Protein AF-A0A7X9D521-F1 (afdb_monomer_lite)

Radius of gyration: 30.49 Å; chains: 1; bounding box: 49×91×95 Å

Secondary structure (DSSP, 8-state):
-------------------------------SGGG-S---HHHHHHHHHHHHHHGGGG-EEEEESS-B---SS--HHHHHHHHHHHHHHHHHHTS---EEEE-GGG--SPBPSEEEEHHHHHHHS-S-PPEEEEEEEHHHHHHHHHHHHTTT---EEESEEEEEETTEEEEEEETTEE--TTSEEEEEEETHHHHT--

Foldseek 3Di:
DDDDDDDDDDDDDDDDPPPPPPDDDDDDDDPDCVCVPVPPPVVVVVCVVCVVVCVQQQDFPDFDQAKWWLDPPDTPVLQVVQVVQQVVVCVVVVHHAQKEFEASVQQQGIQHHTTGTSNSVCNRRVDPWDKDKDKDALLVVVVVQLVQLQCVHDGRMYQWDWDADRRRTDAIDTVNHHRDRGDIGIYMYTVVVVVPPD

Sequence (198 aa):
MIKRVAFIVLLLFGMGLANAQINYSWKTVAMDASWGDIKDLTATKIIGKYAPMVEPLMEIIGYSDAEYDKGTPEGPLSNFAVDVIRAVAEKEIGEKVDLAMTNFGGIRTSLPKGAVRVYDIFSIFPFDNYLVTFDILGADLDKFLRNMASRGRVEALSNVQVVFDGYNLESITVGGEPIDPERNYKFATINFLMDTAG

pLDDT: mean 86.41, std 17.6, range [31.97, 98.62]

Structure (mmCIF, N/CA/C/O backbone):
data_AF-A0A7X9D521-F1
#
_entry.id   AF-A0A7X9D521-F1
#
loop_
_atom_site.group_PDB
_atom_site.id
_atom_site.type_symbol
_atom_site.label_atom_id
_atom_site.label_alt_id
_atom_site.label_comp_id
_atom_site.label_asym_id
_atom_site.label_entity_id
_atom_site.label_seq_id
_atom_site.pdbx_PDB_ins_code
_atom_site.Cartn_x
_atom_site.Cartn_y
_atom_site.Cartn_z
_atom_site.occupancy
_atom_site.B_iso_or_equiv
_atom_site.auth_seq_id
_atom_site.auth_comp_id
_atom_site.auth_asym_id
_atom_site.auth_atom_id
_atom_site.pdbx_PDB_model_num
ATOM 1 N N . MET A 1 1 ? -23.983 72.334 -72.638 1.00 34.38 1 MET A N 1
ATOM 2 C CA . MET A 1 1 ? -24.724 72.730 -71.419 1.00 34.38 1 MET A CA 1
ATOM 3 C C . MET A 1 1 ? -23.876 72.368 -70.204 1.00 34.38 1 MET A C 1
ATOM 5 O O . MET A 1 1 ? -23.451 71.231 -70.090 1.00 34.38 1 MET A O 1
ATOM 9 N N . ILE A 1 2 ? -23.541 73.366 -69.390 1.00 34.88 2 ILE A N 1
ATOM 10 C CA . ILE A 1 2 ? -22.688 73.351 -68.181 1.00 34.88 2 ILE A CA 1
ATOM 11 C C . ILE A 1 2 ? -23.657 73.179 -66.971 1.00 34.88 2 ILE A C 1
ATOM 13 O O . ILE A 1 2 ? -24.752 73.718 -67.066 1.00 34.88 2 ILE A O 1
ATOM 17 N N . LYS A 1 3 ? -23.449 72.448 -65.855 1.00 34.00 3 LYS A N 1
ATOM 18 C CA . LYS A 1 3 ? -22.435 72.557 -64.779 1.00 34.00 3 LYS A CA 1
ATOM 19 C C . LYS A 1 3 ? -22.655 71.441 -63.719 1.00 34.00 3 LYS A C 1
ATOM 21 O O . LYS A 1 3 ? -23.772 70.991 -63.509 1.00 34.00 3 LYS A O 1
ATOM 26 N N . ARG A 1 4 ? -21.550 71.102 -63.048 1.00 42.69 4 ARG A N 1
ATOM 27 C CA . ARG A 1 4 ? -21.277 70.283 -61.840 1.00 42.69 4 ARG A CA 1
ATOM 28 C C . ARG A 1 4 ? -22.304 70.319 -60.690 1.00 42.69 4 ARG A C 1
ATOM 30 O O . ARG A 1 4 ? -22.751 71.412 -60.376 1.00 42.69 4 ARG A O 1
ATOM 37 N N . VAL A 1 5 ? -22.419 69.212 -59.932 1.00 33.03 5 VAL A N 1
ATOM 38 C CA . VAL A 1 5 ? -22.398 69.168 -58.443 1.00 33.03 5 VAL A CA 1
ATOM 39 C C . VAL A 1 5 ? -21.827 67.812 -57.987 1.00 33.03 5 VAL A C 1
ATOM 41 O O . VAL A 1 5 ? -22.224 66.769 -58.496 1.00 33.03 5 VAL A O 1
ATOM 44 N N . ALA A 1 6 ? -20.874 67.845 -57.053 1.00 43.91 6 ALA A N 1
ATOM 45 C CA . ALA A 1 6 ? -20.323 66.686 -56.352 1.00 43.91 6 ALA A CA 1
ATOM 46 C C . ALA A 1 6 ? -21.114 66.426 -55.060 1.00 43.91 6 ALA A C 1
ATOM 48 O O . ALA A 1 6 ? -21.511 67.384 -54.400 1.00 43.91 6 ALA A O 1
ATOM 49 N N . PHE A 1 7 ? -21.274 65.162 -54.664 1.00 31.97 7 PHE A N 1
ATOM 50 C CA . PHE A 1 7 ? -21.683 64.806 -53.305 1.00 31.97 7 PHE A CA 1
ATOM 51 C C . PHE A 1 7 ? -20.864 63.612 -52.813 1.00 31.97 7 PHE A C 1
ATOM 53 O O . PHE A 1 7 ? -20.864 62.540 -53.413 1.00 31.97 7 PHE A O 1
ATOM 60 N N . ILE A 1 8 ? -20.127 63.854 -51.732 1.00 40.94 8 ILE A N 1
ATOM 61 C CA . ILE A 1 8 ? -19.395 62.861 -50.951 1.00 40.94 8 ILE A CA 1
ATOM 62 C C . ILE A 1 8 ? -20.420 62.151 -50.066 1.00 40.94 8 ILE A C 1
ATOM 64 O O . ILE A 1 8 ? -21.132 62.809 -49.310 1.00 40.94 8 ILE A O 1
ATOM 68 N N . VAL A 1 9 ? -20.479 60.822 -50.142 1.00 36.84 9 VAL A N 1
ATOM 69 C CA . VAL A 1 9 ? -21.183 59.991 -49.159 1.00 36.84 9 VAL A CA 1
ATOM 70 C C . VAL A 1 9 ? -20.132 59.212 -48.384 1.00 36.84 9 VAL A C 1
ATOM 72 O O . VAL A 1 9 ? -19.448 58.341 -48.916 1.00 36.84 9 VAL A O 1
ATOM 75 N N . LEU A 1 10 ? -19.992 59.598 -47.120 1.00 40.84 10 LEU A N 1
ATOM 76 C CA . LEU A 1 10 ? -19.216 58.920 -46.097 1.00 40.84 10 LEU A CA 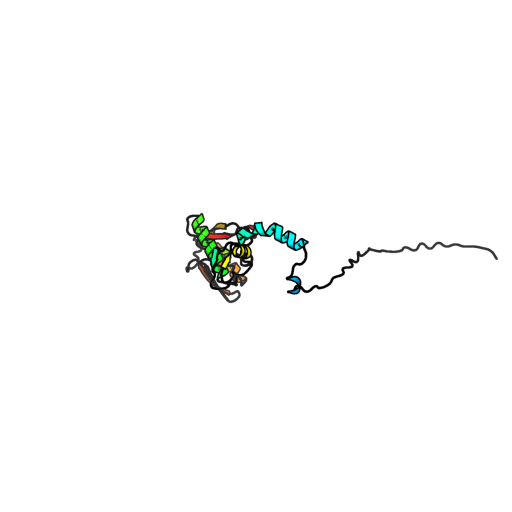1
ATOM 77 C C . LEU A 1 10 ? -19.965 57.627 -45.727 1.00 40.84 10 LEU A C 1
ATOM 79 O O . LEU A 1 10 ? -21.066 57.696 -45.185 1.00 40.84 10 LEU A O 1
ATOM 83 N N . LEU A 1 11 ? -19.397 56.461 -46.037 1.00 37.00 11 LEU A N 1
ATOM 84 C CA . LEU A 1 11 ? -19.954 55.163 -45.648 1.00 37.00 11 LEU A CA 1
ATOM 85 C C . LEU A 1 11 ? -19.059 54.521 -44.585 1.00 37.00 11 LEU A C 1
ATOM 87 O O . LEU A 1 11 ? -17.951 54.066 -44.859 1.00 37.00 11 LEU A O 1
ATOM 91 N N . LEU A 1 12 ? -19.579 54.540 -43.358 1.00 45.78 12 LEU A N 1
ATOM 92 C CA . LEU A 1 12 ? -19.146 53.756 -42.206 1.00 45.78 12 LEU A CA 1
ATOM 93 C C . LEU A 1 12 ? -19.066 52.270 -42.587 1.00 45.78 12 LEU A C 1
ATOM 95 O O . LEU A 1 12 ? -20.084 51.679 -42.941 1.00 45.78 12 LEU A O 1
ATOM 99 N N . PHE A 1 13 ? -17.883 51.663 -42.473 1.00 42.56 13 PHE A N 1
ATOM 100 C CA . PHE A 1 13 ? -17.724 50.210 -42.546 1.00 42.56 13 PHE A CA 1
ATOM 101 C C . PHE A 1 13 ? -17.420 49.649 -41.158 1.00 42.56 13 PHE A C 1
ATOM 103 O O . PHE A 1 13 ? -16.478 50.072 -40.487 1.00 42.56 13 PHE A O 1
ATOM 110 N N . GLY A 1 14 ? -18.282 48.731 -40.727 1.00 41.50 14 GLY A N 1
ATOM 111 C CA . GLY A 1 14 ? -18.224 48.057 -39.441 1.00 41.50 14 GLY A CA 1
ATOM 112 C C . GLY A 1 14 ? -17.177 46.944 -39.356 1.00 41.50 14 GLY A C 1
ATOM 113 O O . GLY A 1 14 ? -16.658 46.463 -40.357 1.00 41.50 14 GLY A O 1
ATOM 114 N N . MET A 1 15 ? -16.917 46.582 -38.097 1.00 50.09 15 MET A N 1
ATOM 115 C CA . MET A 1 15 ? -16.348 45.348 -37.538 1.00 50.09 15 MET A CA 1
ATOM 116 C C . MET A 1 15 ? -15.682 44.331 -38.479 1.00 50.09 15 MET A C 1
ATOM 118 O O . MET A 1 15 ? -16.329 43.687 -39.299 1.00 50.09 15 MET A O 1
ATOM 122 N N . GLY A 1 16 ? -14.433 44.004 -38.145 1.00 44.12 16 GLY A N 1
ATOM 123 C CA . GLY A 1 16 ? -13.862 42.680 -38.360 1.00 44.12 16 GLY A CA 1
ATOM 124 C C . GLY A 1 16 ? -13.058 42.269 -37.130 1.00 44.12 16 GLY A C 1
ATOM 125 O O . GLY A 1 16 ? -11.871 42.566 -37.045 1.00 44.12 16 GLY A O 1
ATOM 126 N N . LEU A 1 17 ? -13.698 41.607 -36.159 1.00 50.78 17 LEU A N 1
ATOM 127 C CA . LEU A 1 17 ? -12.969 40.772 -35.204 1.00 50.78 17 LEU A CA 1
ATOM 128 C C . LEU A 1 17 ? -12.299 39.679 -36.035 1.00 50.78 17 LEU A C 1
ATOM 130 O O . LEU A 1 17 ? -12.981 38.821 -36.596 1.00 50.78 17 LEU A O 1
ATOM 134 N N . ALA A 1 18 ? -10.978 39.751 -36.177 1.00 53.22 18 ALA A N 1
ATOM 135 C CA . ALA A 1 18 ? -10.206 38.693 -36.800 1.00 53.22 18 ALA A CA 1
ATOM 136 C C . ALA A 1 18 ? -10.327 37.445 -35.916 1.00 53.22 18 ALA A C 1
ATOM 138 O O . ALA A 1 18 ? -9.599 37.284 -34.940 1.00 53.22 18 ALA A O 1
ATOM 139 N N . ASN A 1 19 ? -11.282 36.573 -36.237 1.00 60.03 19 ASN A N 1
ATOM 140 C CA . ASN A 1 19 ? -11.262 35.204 -35.752 1.00 60.03 19 ASN A CA 1
ATOM 141 C C . ASN A 1 19 ? -9.978 34.582 -36.301 1.00 60.03 19 ASN A C 1
ATOM 143 O O . ASN A 1 19 ? -9.873 34.331 -37.502 1.00 60.03 19 ASN A O 1
ATOM 147 N N . ALA A 1 20 ? -8.983 34.381 -35.438 1.00 58.62 20 ALA A N 1
ATOM 148 C CA . ALA A 1 20 ? -7.826 33.565 -35.762 1.00 58.62 20 ALA A CA 1
ATOM 149 C C . ALA A 1 20 ? -8.334 32.137 -35.988 1.00 58.62 20 ALA A C 1
ATOM 151 O O . ALA A 1 20 ? -8.529 31.364 -35.053 1.00 58.62 20 ALA A O 1
ATOM 152 N N . GLN A 1 21 ? -8.641 31.816 -37.241 1.00 61.31 21 GLN A N 1
ATOM 153 C CA . GLN A 1 21 ? -9.059 30.487 -37.640 1.00 61.31 21 GLN A CA 1
ATOM 154 C C . GLN A 1 21 ? -7.813 29.602 -37.579 1.00 61.31 21 GLN A C 1
ATOM 156 O O . GLN A 1 21 ? -6.967 29.629 -38.472 1.00 61.31 21 GLN A O 1
ATOM 161 N N . ILE A 1 22 ? -7.643 28.885 -36.466 1.00 67.19 22 ILE A N 1
ATOM 162 C CA . ILE A 1 22 ? -6.548 27.928 -36.312 1.00 67.19 22 ILE A CA 1
ATOM 163 C C . ILE A 1 22 ? -6.835 26.769 -37.268 1.00 67.19 22 ILE A C 1
ATOM 165 O O . ILE A 1 22 ? -7.653 25.896 -36.985 1.00 67.19 22 ILE A O 1
ATOM 169 N N . ASN A 1 23 ? -6.172 26.780 -38.422 1.00 74.38 23 ASN A N 1
ATOM 170 C CA . ASN A 1 23 ? -6.176 25.655 -39.346 1.00 74.38 23 ASN A CA 1
ATOM 171 C C . ASN A 1 23 ? -5.253 24.572 -38.782 1.00 74.38 23 ASN A C 1
ATOM 173 O O . ASN A 1 23 ? -4.033 24.728 -38.799 1.00 74.38 23 ASN A O 1
ATOM 177 N N . TYR A 1 24 ? -5.825 23.478 -38.281 1.00 74.19 24 TYR A N 1
ATOM 178 C CA . TYR A 1 24 ? -5.073 22.288 -37.896 1.00 74.19 24 TYR A CA 1
ATOM 179 C C . TYR A 1 24 ? -5.284 21.186 -38.938 1.00 74.19 24 TYR A C 1
ATOM 181 O O . TYR A 1 24 ? -6.398 20.933 -39.389 1.00 74.19 24 TYR A O 1
ATOM 189 N N . SER A 1 25 ? -4.191 20.535 -39.329 1.00 77.25 25 SER A N 1
ATOM 190 C CA . SER A 1 25 ? -4.199 19.318 -40.138 1.00 77.25 25 SER A CA 1
ATOM 191 C C . SER A 1 25 ? -3.722 18.180 -39.250 1.00 77.25 25 SER A C 1
ATOM 193 O O . SER A 1 25 ? -2.706 18.315 -38.568 1.00 77.25 25 SER A O 1
ATOM 195 N N . TRP A 1 26 ? -4.464 17.078 -39.226 1.00 76.94 26 TRP A N 1
ATOM 196 C CA . TRP A 1 26 ? -4.117 15.899 -38.445 1.00 76.94 26 TRP A CA 1
ATOM 197 C C . TRP A 1 26 ? -4.182 14.653 -39.318 1.00 76.94 26 TRP A C 1
ATOM 199 O O . TRP A 1 26 ? -4.923 14.580 -40.297 1.00 76.94 26 TRP A O 1
ATOM 209 N N . LYS A 1 27 ? -3.386 13.657 -38.942 1.00 83.31 27 LYS A N 1
ATOM 210 C CA . LYS A 1 27 ? -3.405 12.328 -39.537 1.00 83.31 27 LYS A CA 1
ATOM 211 C C . LYS A 1 27 ? -3.319 11.318 -38.408 1.00 83.31 27 LYS A C 1
ATOM 213 O O . LYS A 1 27 ? -2.417 11.393 -37.580 1.00 83.31 27 LYS A O 1
ATOM 218 N N . THR A 1 28 ? -4.244 10.371 -38.386 1.00 74.62 28 THR A N 1
ATOM 219 C CA . THR A 1 28 ? -4.147 9.206 -37.509 1.00 74.62 28 THR A CA 1
ATOM 220 C C . THR A 1 28 ? -3.074 8.275 -38.042 1.00 74.62 28 THR A C 1
ATOM 222 O O . THR A 1 28 ? -3.115 7.856 -39.201 1.00 74.62 28 THR A O 1
ATOM 225 N N . VAL A 1 29 ? -2.113 7.960 -37.189 1.00 80.94 29 VAL A N 1
ATOM 226 C CA . VAL A 1 29 ? -1.084 6.959 -37.447 1.00 80.94 29 VAL A CA 1
ATOM 227 C C . VAL A 1 29 ? -1.341 5.815 -36.477 1.00 80.94 29 VAL A C 1
ATOM 229 O O . VAL A 1 29 ? -1.511 6.056 -35.284 1.00 80.94 29 VAL A O 1
ATOM 232 N N . ALA A 1 30 ? -1.431 4.588 -36.991 1.00 76.81 30 ALA A N 1
ATOM 233 C CA . ALA A 1 30 ? -1.620 3.413 -36.152 1.00 76.81 30 ALA A CA 1
ATOM 234 C C . ALA A 1 30 ? -0.356 3.165 -35.318 1.00 76.81 30 ALA A C 1
ATOM 236 O O . ALA A 1 30 ? 0.751 3.125 -35.859 1.00 76.81 30 ALA A O 1
ATOM 237 N N . MET A 1 31 ? -0.536 3.015 -34.006 1.00 77.31 31 MET A N 1
ATOM 238 C CA . MET A 1 31 ? 0.509 2.560 -33.093 1.00 77.31 31 MET A CA 1
ATOM 239 C C . MET A 1 31 ? 0.417 1.031 -33.008 1.00 77.31 31 MET A C 1
ATOM 241 O O . MET A 1 31 ? -0.329 0.497 -32.192 1.00 77.31 31 MET A O 1
ATOM 245 N N . ASP A 1 32 ? 1.106 0.337 -33.914 1.00 81.12 32 ASP A N 1
ATOM 246 C CA . ASP A 1 32 ? 1.129 -1.127 -34.004 1.00 81.12 32 ASP A CA 1
ATOM 247 C C . ASP A 1 32 ? 2.569 -1.682 -34.067 1.00 81.12 32 ASP A C 1
ATOM 249 O O . ASP A 1 32 ? 3.554 -0.946 -33.965 1.00 81.12 32 ASP A O 1
ATOM 253 N N . ALA A 1 33 ? 2.702 -3.000 -34.227 1.00 73.62 33 ALA A N 1
ATOM 254 C CA . ALA A 1 33 ? 3.990 -3.693 -34.233 1.00 73.62 33 ALA A CA 1
ATOM 255 C C . ALA A 1 33 ? 4.928 -3.292 -35.393 1.00 73.62 33 ALA A C 1
ATOM 257 O O . ALA A 1 33 ? 6.114 -3.617 -35.342 1.00 73.62 33 ALA A O 1
ATOM 258 N N . SER A 1 34 ? 4.452 -2.564 -36.413 1.00 70.75 34 SER A N 1
ATOM 259 C CA . SER A 1 34 ? 5.305 -2.061 -37.503 1.00 70.75 34 SER A CA 1
ATOM 260 C C . SER A 1 34 ? 6.352 -1.034 -37.041 1.00 70.75 34 SER A C 1
ATOM 262 O O . SER A 1 34 ? 7.331 -0.805 -37.750 1.00 70.75 34 SER A O 1
ATOM 264 N N . TRP A 1 35 ? 6.198 -0.479 -35.832 1.00 67.62 35 TRP A N 1
ATOM 265 C CA . TRP A 1 35 ? 7.170 0.404 -35.173 1.00 67.62 35 TRP A CA 1
ATOM 266 C C . TRP A 1 35 ? 8.201 -0.333 -34.298 1.00 67.62 35 TRP A C 1
ATOM 268 O O . TRP A 1 35 ? 9.038 0.316 -33.673 1.00 67.62 35 TRP A O 1
ATOM 278 N N . GLY A 1 36 ? 8.155 -1.670 -34.233 1.00 61.94 36 GLY A N 1
ATOM 279 C CA . GLY A 1 36 ? 9.023 -2.483 -33.366 1.00 61.94 36 GLY A CA 1
ATOM 280 C C . GLY A 1 36 ? 10.511 -2.437 -33.730 1.00 61.94 36 GLY A C 1
ATOM 281 O O . GLY A 1 36 ? 11.366 -2.560 -32.855 1.00 61.94 36 GLY A O 1
ATOM 282 N N . ASP A 1 37 ? 10.828 -2.180 -35.001 1.00 66.31 37 ASP A N 1
ATOM 283 C CA . ASP A 1 37 ? 12.194 -1.922 -35.450 1.00 66.31 37 ASP A CA 1
ATOM 284 C C . ASP A 1 37 ? 12.478 -0.416 -35.394 1.00 66.31 37 ASP A C 1
ATOM 286 O O . ASP A 1 37 ? 12.276 0.310 -36.376 1.00 66.31 37 ASP A O 1
ATOM 290 N N . ILE A 1 38 ? 12.984 0.072 -34.257 1.00 63.47 38 ILE A N 1
ATOM 291 C CA . ILE A 1 38 ? 13.480 1.451 -34.138 1.00 63.47 38 ILE A CA 1
ATOM 292 C C . ILE A 1 38 ? 14.746 1.589 -34.999 1.00 63.47 38 ILE A C 1
ATOM 294 O O . ILE A 1 38 ? 15.875 1.400 -34.551 1.00 63.47 38 ILE A O 1
ATOM 298 N N . LYS A 1 39 ? 14.551 1.919 -36.278 1.00 69.56 39 LYS A N 1
ATOM 299 C CA . LYS A 1 39 ? 15.629 2.233 -37.233 1.00 69.56 39 LYS A CA 1
ATOM 300 C C . LYS A 1 39 ? 16.104 3.683 -37.121 1.00 69.56 39 LYS A C 1
ATOM 302 O O . LYS A 1 39 ? 17.065 4.066 -37.787 1.00 69.56 39 LYS A O 1
ATOM 307 N N . ASP A 1 40 ? 15.440 4.490 -36.294 1.00 79.94 40 ASP A N 1
ATOM 308 C CA . ASP A 1 40 ? 15.849 5.861 -36.014 1.00 79.94 40 ASP A CA 1
ATOM 309 C C . ASP A 1 40 ? 17.121 5.865 -35.158 1.00 79.94 40 ASP A C 1
ATOM 311 O O . ASP A 1 40 ? 17.097 5.664 -33.942 1.00 79.94 40 ASP A O 1
ATOM 315 N N . LEU A 1 41 ? 18.247 6.146 -35.817 1.00 76.88 41 LEU A N 1
ATOM 316 C CA . LEU A 1 41 ? 19.561 6.274 -35.193 1.00 76.88 41 LEU A CA 1
ATOM 317 C C . LEU A 1 41 ? 19.580 7.286 -34.036 1.00 76.88 41 LEU A C 1
ATOM 319 O O . LEU A 1 41 ? 20.421 7.167 -33.147 1.00 76.88 41 LEU A O 1
ATOM 323 N N . THR A 1 42 ? 18.690 8.278 -34.030 1.00 85.00 42 THR A N 1
ATOM 324 C CA . THR A 1 42 ? 18.573 9.269 -32.954 1.00 85.00 42 THR A CA 1
ATOM 325 C C . THR A 1 42 ? 17.938 8.650 -31.715 1.00 85.00 42 THR A C 1
ATOM 327 O O . THR A 1 42 ? 18.517 8.736 -30.631 1.00 85.00 42 THR A O 1
ATOM 330 N N . ALA A 1 43 ? 16.802 7.967 -31.872 1.00 82.38 43 ALA A N 1
ATOM 331 C CA . ALA A 1 43 ? 16.133 7.264 -30.779 1.00 82.38 43 ALA A CA 1
ATOM 332 C C . ALA A 1 43 ? 17.037 6.175 -30.182 1.00 82.38 43 ALA A C 1
ATOM 334 O O . ALA A 1 43 ? 17.209 6.114 -28.966 1.00 82.38 43 ALA A O 1
ATOM 335 N N . THR A 1 44 ? 17.719 5.395 -31.025 1.00 83.94 44 THR A N 1
ATOM 336 C CA . THR A 1 44 ? 18.663 4.359 -30.576 1.00 83.94 44 THR A CA 1
ATOM 337 C C . THR A 1 44 ? 19.835 4.945 -29.786 1.00 83.94 44 THR A C 1
ATOM 339 O O . THR A 1 44 ? 20.235 4.379 -28.770 1.00 83.94 44 THR A O 1
ATOM 342 N N . LYS A 1 45 ? 20.366 6.111 -30.185 1.00 87.50 45 LYS A N 1
ATOM 343 C CA . LYS A 1 45 ? 21.411 6.813 -29.415 1.00 87.50 45 LYS A CA 1
ATOM 344 C C . LYS A 1 45 ? 20.906 7.306 -28.060 1.00 87.50 45 LYS A C 1
ATOM 346 O O . LYS A 1 45 ? 21.649 7.233 -27.084 1.00 87.50 45 LYS A O 1
ATOM 351 N N . ILE A 1 46 ? 19.669 7.801 -27.989 1.00 88.19 46 ILE A N 1
ATOM 352 C CA . ILE A 1 46 ? 19.052 8.229 -26.726 1.00 88.19 46 ILE A CA 1
ATOM 353 C C . ILE A 1 46 ? 18.876 7.022 -25.801 1.00 88.19 46 ILE A C 1
ATOM 355 O O . ILE A 1 46 ? 19.343 7.069 -24.668 1.00 88.19 46 ILE A O 1
ATOM 359 N N . ILE A 1 47 ? 18.294 5.923 -26.290 1.00 86.31 47 ILE A N 1
ATOM 360 C CA . ILE A 1 47 ? 18.136 4.682 -25.516 1.00 86.31 47 ILE A CA 1
ATOM 361 C C . ILE A 1 47 ? 19.501 4.191 -25.021 1.00 86.31 47 ILE A C 1
ATOM 363 O O . ILE A 1 47 ? 19.671 3.963 -23.827 1.00 86.31 47 ILE A O 1
ATOM 367 N N . GLY A 1 48 ? 20.502 4.118 -25.906 1.00 86.62 48 GLY A N 1
ATOM 368 C CA . GLY A 1 48 ? 21.856 3.690 -25.548 1.00 86.62 48 GLY A CA 1
ATOM 369 C C . GLY A 1 48 ? 22.531 4.573 -24.493 1.00 86.62 48 GLY A C 1
ATOM 370 O O . GLY A 1 48 ? 23.300 4.067 -23.682 1.00 86.62 48 GLY A O 1
ATOM 371 N N . LYS A 1 49 ? 22.218 5.875 -24.448 1.00 91.69 49 LYS A N 1
ATOM 372 C CA . LYS A 1 49 ? 22.729 6.793 -23.418 1.00 91.69 49 LYS A CA 1
ATOM 373 C C . LYS A 1 49 ? 22.179 6.473 -22.023 1.00 91.69 49 LYS A C 1
ATOM 375 O O . LYS A 1 49 ? 22.919 6.599 -21.053 1.00 91.69 49 LYS A O 1
ATOM 380 N N . TYR A 1 50 ? 20.902 6.103 -21.917 1.00 89.38 50 TYR A N 1
ATOM 381 C CA . TYR A 1 50 ? 20.231 5.875 -20.630 1.00 89.38 50 TYR A CA 1
ATOM 382 C C . TYR A 1 50 ? 20.192 4.401 -20.208 1.00 89.38 50 TYR A C 1
ATOM 384 O O . TYR A 1 50 ? 19.998 4.128 -19.027 1.00 89.38 50 TYR A O 1
ATOM 392 N N . ALA A 1 51 ? 20.428 3.459 -21.127 1.00 88.38 51 ALA A N 1
ATOM 393 C CA . ALA A 1 51 ? 20.430 2.024 -20.837 1.00 88.38 51 ALA A CA 1
ATOM 394 C C . ALA A 1 51 ? 21.334 1.633 -19.643 1.00 88.38 51 ALA A C 1
ATOM 396 O O . ALA A 1 51 ? 20.843 0.928 -18.763 1.00 88.38 51 ALA A O 1
ATOM 397 N N . PRO A 1 52 ? 22.575 2.148 -19.504 1.00 92.38 52 PRO A N 1
ATOM 398 C CA . PRO A 1 52 ? 23.411 1.825 -18.342 1.00 92.38 52 PRO A CA 1
ATOM 399 C C . PRO A 1 52 ? 22.862 2.371 -17.015 1.00 92.38 52 PRO A C 1
ATOM 401 O O . PRO A 1 52 ? 23.156 1.835 -15.954 1.00 92.38 52 PRO A O 1
ATOM 404 N N . MET A 1 53 ? 22.061 3.445 -17.046 1.00 89.62 53 MET A N 1
ATOM 405 C CA . MET A 1 53 ? 21.480 4.038 -15.833 1.00 89.62 53 MET A CA 1
ATOM 406 C C . MET A 1 53 ? 20.326 3.204 -15.272 1.00 89.62 53 MET A C 1
ATOM 408 O O . MET A 1 53 ? 20.054 3.271 -14.077 1.00 89.62 53 MET A O 1
ATOM 412 N N . VAL A 1 54 ? 19.641 2.440 -16.128 1.00 89.88 54 VAL A N 1
ATOM 413 C CA . VAL A 1 54 ? 18.521 1.572 -15.732 1.00 89.88 54 VAL A CA 1
ATOM 414 C C . VAL A 1 54 ? 18.949 0.122 -15.523 1.00 89.88 54 VAL A C 1
ATOM 416 O O . VAL A 1 54 ? 18.167 -0.669 -15.010 1.00 89.88 54 VAL A O 1
ATOM 419 N N . GLU A 1 55 ? 20.185 -0.231 -15.873 1.00 91.62 55 GLU A N 1
ATOM 420 C CA . GLU A 1 55 ? 20.731 -1.578 -15.700 1.00 91.62 55 GLU A CA 1
ATOM 421 C C . GLU A 1 55 ? 20.634 -2.096 -14.252 1.00 91.62 55 GLU A C 1
ATOM 423 O O . GLU A 1 55 ? 20.188 -3.233 -14.08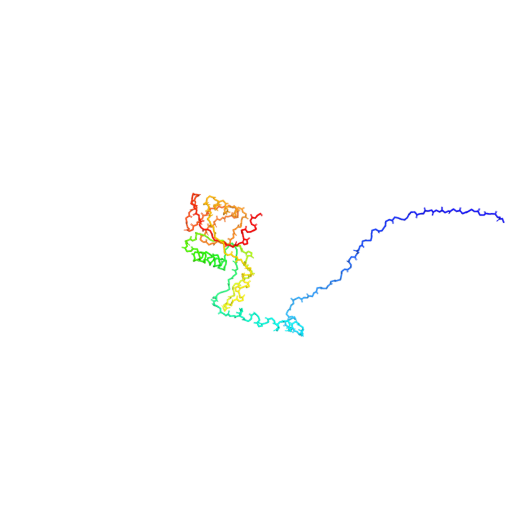4 1.00 91.62 55 GLU A O 1
ATOM 428 N N . PRO A 1 56 ? 20.892 -1.289 -13.198 1.00 93.25 56 PRO A N 1
ATOM 429 C CA . PRO A 1 56 ? 20.667 -1.731 -11.820 1.00 93.25 56 PRO A CA 1
ATOM 430 C C . PRO A 1 56 ? 19.206 -2.096 -11.520 1.00 93.25 56 PRO A C 1
ATOM 432 O O . PRO A 1 56 ? 18.944 -2.955 -10.686 1.00 93.25 56 PRO A O 1
ATOM 435 N N . LEU A 1 57 ? 18.236 -1.493 -12.220 1.00 93.75 57 LEU A N 1
ATOM 436 C CA . LEU A 1 57 ? 16.820 -1.826 -12.041 1.00 93.75 57 LEU A CA 1
ATOM 437 C C . LEU A 1 57 ? 16.483 -3.221 -12.590 1.00 93.75 57 LEU A C 1
ATOM 439 O O . LEU A 1 57 ? 15.439 -3.777 -12.262 1.00 93.75 57 LEU A O 1
ATOM 443 N N . MET A 1 58 ? 17.348 -3.810 -13.416 1.00 95.00 58 MET A N 1
ATOM 444 C CA . MET A 1 58 ? 17.109 -5.128 -14.001 1.00 95.00 58 MET A CA 1
ATOM 445 C C . MET A 1 58 ? 17.515 -6.286 -13.078 1.00 95.00 58 MET A C 1
ATOM 447 O O . MET A 1 58 ? 17.296 -7.445 -13.441 1.00 95.00 58 MET A O 1
ATOM 451 N N . GLU A 1 59 ? 18.069 -5.991 -11.897 1.00 96.38 59 GLU A N 1
ATOM 452 C CA . GLU A 1 59 ? 18.375 -6.984 -10.867 1.00 96.38 59 GLU A CA 1
ATOM 453 C C . GLU A 1 59 ? 17.114 -7.749 -10.449 1.00 96.38 59 GLU A C 1
ATOM 455 O O . GLU A 1 59 ? 16.083 -7.149 -10.141 1.00 96.38 59 GLU A O 1
ATOM 460 N N . ILE A 1 60 ? 17.208 -9.083 -10.430 1.00 97.56 60 ILE A N 1
ATOM 461 C CA . ILE A 1 60 ? 16.139 -9.976 -9.974 1.00 97.56 60 ILE A CA 1
ATOM 462 C C . ILE A 1 60 ? 16.180 -10.050 -8.448 1.00 97.56 60 ILE A C 1
ATOM 464 O O . ILE A 1 60 ? 17.163 -10.514 -7.877 1.00 97.56 60 ILE A O 1
ATOM 468 N N . ILE A 1 61 ? 15.082 -9.664 -7.805 1.00 97.12 61 ILE A N 1
ATOM 469 C CA . ILE A 1 61 ? 14.927 -9.653 -6.342 1.00 97.12 61 ILE A CA 1
ATOM 470 C C . ILE A 1 61 ? 14.046 -10.794 -5.825 1.00 97.12 61 ILE A C 1
ATOM 472 O O . ILE A 1 61 ? 13.964 -11.025 -4.621 1.00 97.12 61 ILE A O 1
ATOM 476 N N . GLY A 1 62 ? 13.372 -11.517 -6.720 1.00 96.75 62 GLY A N 1
ATOM 477 C CA . GLY A 1 62 ? 12.500 -12.619 -6.341 1.00 96.75 62 GLY A CA 1
ATOM 478 C C . GLY A 1 62 ? 11.783 -13.252 -7.523 1.00 96.75 62 GLY A C 1
ATOM 479 O O . GLY A 1 62 ? 12.057 -12.942 -8.683 1.00 96.75 62 GLY A O 1
ATOM 480 N N . TYR A 1 63 ? 10.854 -14.153 -7.208 1.00 97.44 63 TYR A N 1
ATOM 481 C CA . TYR A 1 63 ? 10.018 -14.831 -8.190 1.00 97.44 63 TYR A CA 1
ATOM 482 C C . TYR A 1 63 ? 8.561 -14.857 -7.732 1.00 97.44 63 TYR A C 1
ATOM 484 O O . TYR A 1 63 ? 8.285 -15.126 -6.565 1.00 97.44 63 TYR A O 1
ATOM 492 N N . SER A 1 64 ? 7.650 -14.618 -8.671 1.00 96.94 64 SER A N 1
ATOM 493 C CA . SER A 1 64 ? 6.205 -14.729 -8.492 1.00 96.94 64 SER A CA 1
ATOM 494 C C . SER A 1 64 ? 5.688 -15.976 -9.211 1.00 96.94 64 SER A C 1
ATOM 496 O O . SER A 1 64 ? 6.056 -16.246 -10.358 1.00 96.94 64 SER A O 1
ATOM 498 N N . ASP A 1 65 ? 4.830 -16.756 -8.566 1.00 96.81 65 ASP A N 1
ATOM 499 C CA . ASP A 1 65 ? 4.222 -17.968 -9.130 1.00 96.81 65 ASP A CA 1
ATOM 500 C C . ASP A 1 65 ? 3.083 -17.665 -10.121 1.00 96.81 65 ASP A C 1
ATOM 502 O O . ASP A 1 65 ? 2.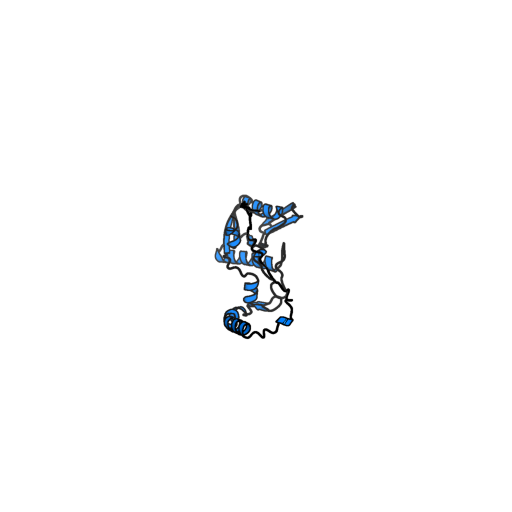813 -18.444 -11.048 1.00 96.81 65 ASP A O 1
ATOM 506 N N . ALA A 1 66 ? 2.472 -16.494 -9.972 1.00 95.81 66 ALA A N 1
ATOM 507 C CA . ALA A 1 66 ? 1.412 -15.970 -10.813 1.00 95.81 66 ALA A CA 1
ATOM 508 C C . ALA A 1 66 ? 1.623 -14.484 -11.126 1.00 95.81 66 ALA A C 1
ATOM 510 O O . ALA A 1 66 ? 2.485 -13.814 -10.561 1.00 95.81 66 ALA A O 1
ATOM 511 N N . GLU A 1 67 ? 0.841 -13.984 -12.075 1.00 96.31 67 GLU A N 1
ATOM 512 C CA . GLU A 1 67 ? 0.681 -12.547 -12.247 1.00 96.31 67 GLU A CA 1
ATOM 513 C C . GLU A 1 67 ? -0.368 -12.067 -11.243 1.00 96.31 67 GLU A C 1
ATOM 515 O O . GLU A 1 67 ? -1.427 -12.687 -11.114 1.00 96.31 67 GLU A O 1
ATOM 520 N N . TYR A 1 68 ? -0.077 -10.973 -10.545 1.00 95.31 68 TYR A N 1
ATOM 521 C CA . TYR A 1 68 ? -0.997 -10.383 -9.580 1.00 95.31 68 TYR A CA 1
ATOM 522 C C . TYR A 1 68 ? -1.359 -8.970 -10.014 1.00 95.31 68 TYR A C 1
ATOM 524 O O . TYR A 1 68 ? -0.537 -8.056 -9.952 1.00 95.31 68 TYR A O 1
ATOM 532 N N . ASP A 1 69 ? -2.599 -8.790 -10.460 1.00 91.44 69 ASP A N 1
ATOM 533 C CA . ASP A 1 69 ? -3.153 -7.465 -10.728 1.00 91.44 69 ASP A CA 1
ATOM 534 C C . ASP A 1 69 ? -3.482 -6.740 -9.411 1.00 91.44 69 ASP A C 1
ATOM 536 O O . ASP A 1 69 ? -3.656 -7.361 -8.357 1.00 91.44 69 ASP A O 1
ATOM 540 N N . LYS A 1 70 ? -3.579 -5.409 -9.470 1.00 82.56 70 LYS A N 1
ATOM 541 C CA . LYS A 1 70 ? -3.885 -4.562 -8.316 1.00 82.56 70 LYS A CA 1
ATOM 542 C C . LYS A 1 70 ? -5.232 -4.910 -7.682 1.00 82.56 70 LYS A C 1
ATOM 544 O O . LYS A 1 70 ? -5.304 -4.906 -6.462 1.00 82.56 70 LYS A O 1
ATOM 549 N N . GLY A 1 71 ? -6.243 -5.257 -8.491 1.00 81.88 71 GLY A N 1
ATOM 550 C CA . GLY A 1 71 ? -7.597 -5.614 -8.043 1.00 81.88 71 GLY A CA 1
ATOM 551 C C . GLY A 1 71 ? -8.330 -4.489 -7.294 1.00 81.88 71 GLY A C 1
ATOM 552 O O . GLY A 1 71 ? -7.719 -3.581 -6.743 1.00 81.88 71 GLY A O 1
ATOM 553 N N . THR A 1 72 ? -9.663 -4.509 -7.304 1.00 85.12 72 THR A N 1
ATOM 554 C CA . THR A 1 72 ? -10.514 -3.681 -6.425 1.00 85.12 72 THR A CA 1
ATOM 555 C C . THR A 1 72 ? -11.837 -4.417 -6.188 1.00 85.12 72 THR A C 1
ATOM 557 O O . THR A 1 72 ? -12.355 -4.985 -7.152 1.00 85.12 72 THR A O 1
ATOM 560 N N . PRO A 1 73 ? -12.439 -4.370 -4.987 1.00 83.81 73 PRO A N 1
ATOM 561 C CA . PRO A 1 73 ? -11.977 -3.669 -3.785 1.00 83.81 73 PRO A CA 1
ATOM 562 C C . PRO A 1 73 ? -10.882 -4.418 -3.008 1.00 83.81 73 PRO A C 1
ATOM 564 O O . PRO A 1 73 ? -10.333 -3.852 -2.076 1.00 83.81 73 PRO A O 1
ATOM 567 N N . GLU A 1 74 ? -10.530 -5.641 -3.408 1.00 84.75 74 GLU A N 1
ATOM 568 C CA . GLU A 1 74 ? -9.370 -6.380 -2.899 1.00 84.75 74 GLU A CA 1
ATOM 569 C C . GLU A 1 74 ? -8.645 -7.092 -4.046 1.00 84.75 74 GLU A C 1
ATOM 571 O O . GLU A 1 74 ? -9.250 -7.461 -5.059 1.00 84.75 74 GLU A O 1
ATOM 576 N N . GLY A 1 75 ? -7.341 -7.291 -3.881 1.00 91.75 75 GLY A N 1
ATOM 577 C CA . GLY A 1 75 ? -6.483 -7.995 -4.823 1.00 91.75 75 GLY A CA 1
ATOM 578 C C . GLY A 1 75 ? -5.211 -8.484 -4.127 1.00 91.75 75 GLY A C 1
ATOM 579 O O . GLY A 1 75 ? -4.747 -7.837 -3.187 1.00 91.75 75 GLY A O 1
ATOM 580 N N . PRO A 1 76 ? -4.601 -9.603 -4.561 1.00 94.19 76 PRO A N 1
ATOM 581 C CA . PRO A 1 76 ? -3.403 -10.127 -3.904 1.00 94.19 76 PRO A CA 1
ATOM 582 C C . PRO A 1 76 ? -2.260 -9.106 -3.836 1.00 94.19 76 PRO A C 1
ATOM 584 O O . PRO A 1 76 ? -1.602 -8.992 -2.805 1.00 94.19 76 PRO A O 1
ATOM 587 N N . LEU A 1 77 ? -2.063 -8.316 -4.901 1.00 95.81 77 LEU A N 1
ATOM 588 C CA . LEU A 1 77 ? -1.026 -7.287 -4.937 1.00 95.81 77 LEU A CA 1
ATOM 589 C C . LEU A 1 77 ? -1.339 -6.114 -4.001 1.00 95.81 77 LEU A C 1
ATOM 591 O O . LEU A 1 77 ? -0.452 -5.677 -3.272 1.00 95.81 77 LEU A O 1
ATOM 595 N N . SER A 1 78 ? -2.573 -5.596 -4.001 1.00 95.38 78 SER A N 1
ATOM 596 C CA . SER A 1 78 ? -2.941 -4.488 -3.112 1.00 95.38 78 SER A CA 1
ATOM 597 C C . SER A 1 78 ? -2.867 -4.888 -1.644 1.00 95.38 78 SER A C 1
ATOM 599 O O . SER A 1 78 ? -2.372 -4.105 -0.837 1.00 95.38 78 SER A O 1
ATOM 601 N N . ASN A 1 79 ? -3.308 -6.107 -1.321 1.00 95.31 79 ASN A N 1
ATOM 602 C CA . ASN A 1 79 ? -3.293 -6.646 0.037 1.00 95.31 79 ASN A CA 1
ATOM 603 C C . ASN A 1 79 ? -1.846 -6.825 0.512 1.00 95.31 79 ASN A C 1
ATOM 605 O O . ASN A 1 79 ? -1.476 -6.324 1.570 1.00 95.31 79 ASN A O 1
ATOM 609 N N . PHE A 1 80 ? -0.988 -7.418 -0.326 1.00 95.38 80 PHE A N 1
ATOM 610 C CA . PHE A 1 80 ? 0.441 -7.519 -0.035 1.00 95.38 80 PHE A CA 1
ATOM 611 C C . PHE A 1 80 ? 1.086 -6.143 0.186 1.00 95.38 80 PHE A C 1
ATOM 613 O O . PHE A 1 80 ? 1.829 -5.952 1.145 1.00 95.38 80 PHE A O 1
ATOM 620 N N . ALA A 1 81 ? 0.787 -5.165 -0.672 1.00 95.62 81 ALA A N 1
ATOM 621 C CA . ALA A 1 81 ? 1.361 -3.826 -0.579 1.00 95.62 81 ALA A CA 1
ATOM 622 C C . ALA A 1 81 ? 1.025 -3.135 0.749 1.00 95.62 81 ALA A C 1
ATOM 624 O O . ALA A 1 81 ? 1.908 -2.596 1.417 1.00 95.62 81 ALA A O 1
ATOM 625 N N . VAL A 1 82 ? -0.251 -3.154 1.142 1.00 97.12 82 VAL A N 1
ATOM 626 C CA . VAL A 1 82 ? -0.700 -2.505 2.378 1.00 97.12 82 VAL A CA 1
ATOM 627 C C . VAL A 1 82 ? -0.244 -3.266 3.628 1.00 97.12 82 VAL A C 1
ATOM 629 O O . VAL A 1 82 ? 0.083 -2.637 4.635 1.00 97.12 82 VAL A O 1
ATOM 632 N N . ASP A 1 83 ? -0.108 -4.593 3.554 1.00 97.88 83 ASP A N 1
ATOM 633 C CA . ASP A 1 83 ? 0.508 -5.394 4.617 1.00 97.88 83 ASP A CA 1
ATOM 634 C C . ASP A 1 83 ? 1.993 -5.060 4.803 1.00 97.88 83 ASP A C 1
ATOM 636 O O . ASP A 1 83 ? 2.455 -4.931 5.939 1.00 97.88 83 ASP A O 1
ATOM 640 N N . VAL A 1 84 ? 2.737 -4.850 3.710 1.00 97.00 84 VAL A N 1
ATOM 641 C CA . VAL A 1 84 ? 4.134 -4.389 3.767 1.00 97.00 84 VAL A CA 1
ATOM 642 C C . VAL A 1 84 ? 4.224 -3.006 4.409 1.00 97.00 84 VAL A C 1
ATOM 644 O O . VAL A 1 84 ? 5.076 -2.807 5.271 1.00 97.00 84 VAL A O 1
ATOM 647 N N . ILE A 1 85 ? 3.333 -2.069 4.061 1.00 98.12 85 ILE A N 1
ATOM 648 C CA . ILE A 1 85 ? 3.277 -0.744 4.704 1.00 98.12 85 ILE A CA 1
ATOM 649 C C . ILE A 1 85 ? 3.098 -0.891 6.219 1.00 98.12 85 ILE A C 1
ATOM 651 O O . ILE A 1 85 ? 3.846 -0.277 6.982 1.00 98.12 85 ILE A O 1
ATOM 655 N N . ARG A 1 86 ? 2.152 -1.731 6.665 1.00 98.62 86 ARG A N 1
ATOM 656 C CA . ARG A 1 86 ? 1.913 -1.972 8.095 1.00 98.62 86 ARG A CA 1
ATOM 657 C C . ARG A 1 86 ? 3.139 -2.577 8.778 1.00 98.62 86 ARG A C 1
ATOM 659 O O . ARG A 1 86 ? 3.575 -2.061 9.800 1.00 98.62 86 ARG A O 1
ATOM 666 N N . ALA A 1 87 ? 3.721 -3.626 8.200 1.00 98.50 87 ALA A N 1
ATOM 667 C CA . ALA A 1 87 ? 4.867 -4.329 8.776 1.00 98.50 87 ALA A CA 1
ATOM 668 C C . ALA A 1 87 ? 6.129 -3.453 8.848 1.00 98.50 87 ALA A C 1
ATOM 670 O O . ALA A 1 87 ? 6.862 -3.491 9.837 1.00 98.50 87 ALA A O 1
ATOM 671 N N . VAL A 1 88 ? 6.389 -2.642 7.816 1.00 98.00 88 VAL A N 1
ATOM 672 C CA . VAL A 1 88 ? 7.500 -1.682 7.825 1.00 98.00 88 VAL A CA 1
ATOM 673 C C . VAL A 1 88 ? 7.250 -0.602 8.873 1.00 98.00 88 VAL A C 1
ATOM 675 O O . VAL A 1 88 ? 8.159 -0.303 9.638 1.00 98.00 88 VAL A O 1
ATOM 678 N N . ALA A 1 89 ? 6.028 -0.078 8.988 1.00 98.38 89 ALA A N 1
ATOM 679 C CA . ALA A 1 89 ? 5.689 0.881 10.039 1.00 98.38 89 ALA A CA 1
ATOM 680 C C . ALA A 1 89 ? 5.945 0.330 11.442 1.00 98.38 89 ALA A C 1
ATOM 682 O O . ALA A 1 89 ? 6.609 1.003 12.224 1.00 98.38 89 ALA A O 1
ATOM 683 N N . GLU A 1 90 ? 5.499 -0.897 11.733 1.00 98.31 90 GLU A N 1
ATOM 684 C CA . GLU A 1 90 ? 5.754 -1.565 13.020 1.00 98.31 90 GLU A CA 1
ATOM 685 C C . GLU A 1 90 ? 7.246 -1.647 13.333 1.00 98.31 90 GLU A C 1
ATOM 687 O O . GLU A 1 90 ? 7.685 -1.349 14.445 1.00 98.31 90 GLU A O 1
ATOM 692 N N . LYS A 1 91 ? 8.039 -2.020 12.326 1.00 98.25 91 LYS A N 1
ATOM 693 C CA . LYS A 1 91 ? 9.488 -2.124 12.454 1.00 98.25 91 LYS A CA 1
ATOM 694 C C . LYS A 1 91 ? 10.147 -0.768 12.724 1.00 98.25 91 LYS A C 1
ATOM 696 O O . LYS A 1 91 ? 11.018 -0.702 13.586 1.00 98.25 91 LYS A O 1
ATOM 701 N N . GLU A 1 92 ? 9.770 0.280 11.992 1.00 97.50 92 GLU A N 1
ATOM 702 C CA . GLU A 1 92 ? 10.411 1.599 12.092 1.00 97.50 92 GLU A CA 1
ATOM 703 C C . GLU A 1 92 ? 10.065 2.323 13.399 1.00 97.50 92 GLU A C 1
ATOM 705 O O . GLU A 1 92 ? 10.926 2.986 13.976 1.00 97.50 92 GLU A O 1
ATOM 710 N N . ILE A 1 93 ? 8.830 2.182 13.897 1.00 97.19 93 ILE A N 1
ATOM 711 C CA . ILE A 1 93 ? 8.414 2.832 15.152 1.00 97.19 93 ILE A CA 1
ATOM 712 C C . ILE A 1 93 ? 8.685 1.971 16.394 1.00 97.19 93 ILE A C 1
ATOM 714 O O . ILE A 1 93 ? 8.667 2.489 17.506 1.00 97.19 93 ILE A O 1
ATOM 718 N N . GLY A 1 94 ? 8.938 0.668 16.229 1.00 97.44 94 GLY A N 1
ATOM 719 C CA . GLY A 1 94 ? 9.183 -0.257 17.341 1.00 97.44 94 GLY A CA 1
ATOM 720 C C . GLY A 1 94 ? 7.940 -0.580 18.180 1.00 97.44 94 GLY A C 1
ATOM 721 O O . GLY A 1 94 ? 8.063 -1.072 19.301 1.00 97.44 94 GLY A O 1
ATOM 722 N N . GLU A 1 95 ? 6.747 -0.320 17.647 1.00 96.81 95 GLU A N 1
ATOM 723 C CA . GLU A 1 95 ? 5.452 -0.528 18.295 1.00 96.81 95 GLU A CA 1
ATOM 724 C C . GLU A 1 95 ? 4.487 -1.222 17.330 1.00 96.81 95 GLU A C 1
ATOM 726 O O . GLU A 1 95 ? 4.669 -1.202 16.114 1.00 96.81 95 GLU A O 1
ATOM 731 N N . LYS A 1 96 ? 3.429 -1.831 17.871 1.00 97.38 96 LYS A N 1
ATOM 732 C CA . LYS A 1 96 ? 2.376 -2.442 17.056 1.00 97.38 96 LYS A CA 1
ATOM 733 C C . LYS A 1 96 ? 1.605 -1.366 16.283 1.00 97.38 96 LYS A C 1
ATOM 735 O O . LYS A 1 96 ? 1.220 -0.348 16.854 1.00 97.38 96 LYS A O 1
ATOM 740 N N . VAL A 1 97 ? 1.310 -1.642 15.017 1.00 98.62 97 VAL A N 1
ATOM 741 C CA . VAL A 1 97 ? 0.473 -0.815 14.147 1.00 98.62 97 VAL A CA 1
ATOM 742 C C . VAL A 1 97 ? -0.821 -1.575 13.925 1.00 98.62 97 VAL A C 1
ATOM 744 O O . VAL A 1 97 ? -0.835 -2.686 13.392 1.00 98.62 97 VAL A O 1
ATOM 747 N N . ASP A 1 98 ? -1.923 -0.980 14.363 1.00 98.62 98 ASP A N 1
ATOM 748 C CA . ASP A 1 98 ? -3.223 -1.636 14.356 1.00 98.62 98 ASP A CA 1
ATOM 749 C C . ASP A 1 98 ? -3.771 -1.824 12.945 1.00 98.62 98 ASP A C 1
ATOM 751 O O . ASP A 1 98 ? -4.434 -2.824 12.685 1.00 98.62 98 ASP A O 1
ATOM 755 N N . LEU A 1 99 ? -3.493 -0.890 12.037 1.00 98.62 99 LEU A N 1
ATOM 756 C CA . LEU A 1 99 ? -3.976 -0.933 10.663 1.00 98.62 99 LEU A CA 1
ATOM 757 C C . LEU A 1 99 ? -3.104 -0.109 9.718 1.00 98.62 99 LEU A C 1
ATOM 759 O O . LEU A 1 99 ? -2.415 0.823 10.134 1.00 98.62 99 LEU A O 1
ATOM 763 N N . ALA A 1 100 ? -3.187 -0.426 8.429 1.00 98.38 100 ALA A N 1
ATOM 764 C CA . ALA A 1 100 ? -2.624 0.416 7.384 1.00 98.38 100 ALA A CA 1
ATOM 765 C C . ALA A 1 100 ? -3.597 0.615 6.225 1.00 98.38 100 ALA A C 1
ATOM 767 O O . ALA A 1 100 ? -4.498 -0.197 6.010 1.00 98.38 100 ALA A O 1
ATOM 768 N N . MET A 1 101 ? -3.387 1.688 5.467 1.00 97.19 101 MET A N 1
ATOM 769 C CA . MET A 1 101 ? -4.148 1.984 4.260 1.00 97.19 101 MET A CA 1
ATOM 770 C C . MET A 1 101 ? -3.251 2.579 3.178 1.00 97.19 101 MET A C 1
ATOM 772 O O . MET A 1 101 ? -2.327 3.337 3.463 1.00 97.19 101 MET A O 1
ATOM 776 N N . THR A 1 102 ? -3.557 2.278 1.920 1.00 95.69 102 THR A N 1
ATOM 777 C CA . THR A 1 102 ? -3.003 2.994 0.765 1.00 95.69 102 THR A CA 1
ATOM 778 C C . THR A 1 102 ? -4.021 3.051 -0.365 1.00 95.69 102 THR A C 1
ATOM 780 O O . THR A 1 102 ? -4.956 2.254 -0.406 1.00 95.69 102 THR A O 1
ATOM 783 N N . ASN A 1 103 ? -3.873 3.993 -1.292 1.00 94.31 103 ASN A N 1
ATOM 784 C CA . ASN A 1 103 ? -4.823 4.163 -2.383 1.00 94.31 103 ASN A CA 1
ATOM 785 C C . ASN A 1 103 ? -4.519 3.256 -3.576 1.00 94.31 103 ASN A C 1
ATOM 787 O O . ASN A 1 103 ? -3.378 3.148 -4.029 1.00 94.31 103 ASN A O 1
ATOM 791 N N . PHE A 1 104 ? -5.566 2.736 -4.217 1.00 94.25 104 PHE A N 1
ATOM 792 C CA . PHE A 1 104 ? -5.418 1.928 -5.436 1.00 94.25 104 PHE A CA 1
ATOM 793 C C . PHE A 1 104 ? -4.786 2.692 -6.605 1.00 94.25 104 PHE A C 1
ATOM 795 O O . PHE A 1 104 ? -4.212 2.087 -7.508 1.00 94.25 104 PHE A O 1
ATOM 802 N N . GLY A 1 105 ? -4.899 4.025 -6.619 1.00 91.94 105 GLY A N 1
ATOM 803 C CA . GLY A 1 105 ? -4.281 4.879 -7.639 1.00 91.94 105 GLY A CA 1
ATOM 804 C C . GLY A 1 105 ? -2.750 4.925 -7.563 1.00 91.94 105 GLY A C 1
ATOM 805 O O . GLY A 1 105 ? -2.107 5.244 -8.569 1.00 91.94 105 GLY A O 1
ATOM 806 N N . GLY A 1 106 ? -2.184 4.588 -6.399 1.00 92.44 106 GLY A N 1
ATOM 807 C CA . GLY A 1 106 ? -0.749 4.453 -6.164 1.00 92.44 106 GLY A CA 1
ATOM 808 C C . GLY A 1 106 ? -0.140 3.206 -6.811 1.00 92.44 106 GLY A C 1
ATOM 809 O O . GLY A 1 106 ? 1.051 3.204 -7.098 1.00 92.44 106 GLY A O 1
ATOM 810 N N . ILE A 1 107 ? -0.965 2.189 -7.090 1.00 95.00 107 ILE A N 1
ATOM 811 C CA . ILE A 1 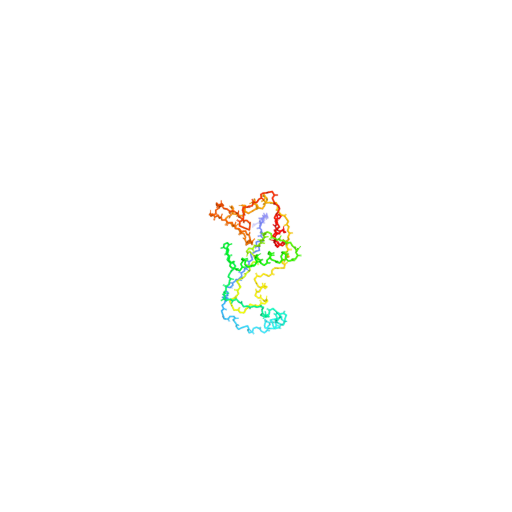107 ? -0.572 0.903 -7.680 1.00 95.00 107 ILE A CA 1
ATOM 812 C C . ILE A 1 107 ? -0.820 0.956 -9.189 1.00 95.00 107 ILE A C 1
ATOM 814 O O . ILE A 1 107 ? -1.963 1.083 -9.639 1.00 95.00 107 ILE A O 1
ATOM 818 N N . ARG A 1 108 ? 0.246 0.926 -9.990 1.00 95.31 108 ARG A N 1
ATOM 819 C CA . ARG A 1 108 ? 0.185 1.358 -11.399 1.00 95.31 108 ARG A CA 1
ATOM 820 C C . ARG A 1 108 ? 0.121 0.242 -12.424 1.00 95.31 108 ARG A C 1
ATOM 822 O O . ARG A 1 108 ? -0.411 0.471 -13.507 1.00 95.31 108 ARG A O 1
ATOM 829 N N . THR A 1 109 ? 0.639 -0.929 -12.091 1.00 94.69 109 THR A N 1
ATOM 830 C CA . THR A 1 109 ? 0.647 -2.105 -12.965 1.00 94.69 109 THR A CA 1
ATOM 831 C C . THR A 1 109 ? 0.587 -3.381 -12.128 1.00 94.69 109 THR A C 1
ATOM 833 O O . THR A 1 109 ? 0.683 -3.316 -10.900 1.00 94.69 109 THR A O 1
ATOM 836 N N . SER A 1 110 ? 0.397 -4.523 -12.785 1.00 95.31 110 SER A N 1
ATOM 837 C CA . SER A 1 110 ? 0.462 -5.848 -12.174 1.00 95.31 110 SER A CA 1
ATOM 838 C C . SER A 1 110 ? 1.898 -6.250 -11.817 1.00 95.31 110 SER A C 1
ATOM 840 O O . SER A 1 110 ? 2.868 -5.786 -12.423 1.00 95.31 110 SER A O 1
ATOM 842 N N . LEU A 1 111 ? 2.028 -7.141 -10.833 1.00 97.06 111 LEU A N 1
ATOM 843 C CA . LEU A 1 111 ? 3.265 -7.868 -10.560 1.00 97.06 111 LEU A CA 1
ATOM 844 C C . LEU A 1 111 ? 3.387 -9.022 -11.564 1.00 97.06 111 LEU A C 1
ATOM 846 O O . LEU A 1 111 ? 2.464 -9.839 -11.629 1.00 97.06 111 LEU A O 1
ATOM 850 N N . PRO A 1 112 ? 4.492 -9.133 -12.324 1.00 96.81 112 PRO A N 1
ATOM 851 C CA . PRO A 1 112 ? 4.620 -10.160 -13.345 1.00 96.81 112 PRO A CA 1
ATOM 852 C C . PRO A 1 112 ? 4.804 -11.550 -12.735 1.00 96.81 112 PRO A C 1
ATOM 854 O O . PRO A 1 112 ? 5.427 -11.715 -11.688 1.00 96.81 112 PRO A O 1
ATOM 857 N N . LYS A 1 113 ? 4.345 -12.575 -13.460 1.00 97.56 113 LYS A N 1
ATOM 858 C CA . LYS A 1 113 ? 4.719 -13.968 -13.194 1.00 97.56 113 LYS A CA 1
ATOM 859 C C . LYS A 1 113 ? 6.192 -14.207 -13.543 1.00 97.56 113 LYS A C 1
ATOM 861 O O . LYS A 1 113 ? 6.670 -13.768 -14.587 1.00 97.56 113 LYS A O 1
ATOM 866 N N . GLY A 1 114 ? 6.879 -15.020 -12.746 1.00 98.00 114 GLY A N 1
ATOM 867 C CA . GLY A 1 114 ? 8.274 -15.389 -12.966 1.00 98.00 114 GLY A CA 1
ATOM 868 C C . GLY A 1 114 ? 9.226 -14.433 -12.258 1.00 98.00 114 GLY A C 1
ATOM 869 O O . GLY A 1 114 ? 8.978 -14.066 -11.118 1.00 98.00 114 GLY A O 1
ATOM 870 N N . ALA A 1 115 ? 10.343 -14.085 -12.899 1.00 97.81 115 ALA A N 1
ATOM 871 C CA . ALA A 1 115 ? 11.366 -13.236 -12.293 1.00 97.81 115 ALA A CA 1
ATOM 872 C C . ALA A 1 115 ? 10.836 -11.818 -12.035 1.00 97.81 115 ALA A C 1
ATOM 874 O O . ALA A 1 115 ? 10.433 -11.134 -12.975 1.00 97.81 115 ALA A O 1
ATOM 875 N N . VAL A 1 116 ? 10.904 -11.389 -10.776 1.00 97.81 116 VAL A N 1
ATOM 876 C CA . VAL A 1 116 ? 10.560 -10.039 -10.324 1.00 97.81 116 VAL A CA 1
ATOM 877 C C . VAL A 1 116 ? 11.845 -9.248 -10.151 1.00 97.81 116 VAL A C 1
ATOM 879 O O . VAL A 1 116 ? 12.761 -9.678 -9.446 1.00 97.81 116 VAL A O 1
ATOM 882 N N . ARG A 1 117 ? 11.909 -8.089 -10.797 1.00 97.69 117 ARG A N 1
ATOM 883 C CA . ARG A 1 117 ? 13.049 -7.178 -10.778 1.00 97.69 117 ARG A CA 1
ATOM 884 C C . ARG A 1 117 ? 12.765 -5.943 -9.942 1.00 97.69 117 ARG A C 1
ATOM 886 O O . ARG A 1 117 ? 11.611 -5.593 -9.701 1.00 97.69 117 ARG A O 1
ATOM 893 N N . VAL A 1 118 ? 13.822 -5.219 -9.589 1.00 96.69 118 VAL A N 1
ATOM 894 C CA . VAL A 1 118 ? 13.708 -3.877 -8.996 1.00 96.69 118 VAL A CA 1
ATOM 895 C C . VAL A 1 118 ? 12.843 -2.962 -9.880 1.00 96.69 118 VAL A C 1
ATOM 897 O O . VAL A 1 118 ? 11.965 -2.261 -9.381 1.00 96.69 118 VAL A O 1
ATOM 900 N N . TYR A 1 119 ? 13.016 -3.038 -11.202 1.00 95.69 119 TYR A N 1
ATOM 901 C CA . TYR A 1 119 ? 12.214 -2.335 -12.206 1.00 95.69 119 TYR A CA 1
ATOM 902 C C . TYR A 1 119 ? 10.715 -2.596 -12.054 1.00 95.69 119 TYR A C 1
ATOM 904 O O . TYR A 1 119 ? 9.923 -1.663 -12.175 1.00 95.69 119 TYR A O 1
ATOM 912 N N . ASP A 1 120 ? 10.321 -3.840 -11.781 1.00 96.88 120 ASP A N 1
ATOM 913 C CA . ASP A 1 120 ? 8.912 -4.205 -11.662 1.00 96.88 120 ASP A CA 1
ATOM 914 C C . ASP A 1 120 ? 8.300 -3.522 -10.431 1.00 96.88 120 ASP A C 1
ATOM 916 O O . ASP A 1 120 ? 7.227 -2.933 -10.525 1.00 96.88 120 ASP A O 1
ATOM 920 N N . ILE A 1 121 ? 9.024 -3.472 -9.308 1.00 95.88 121 ILE A N 1
ATOM 921 C CA . ILE A 1 121 ? 8.573 -2.768 -8.096 1.00 95.88 121 ILE A CA 1
ATOM 922 C C . ILE A 1 121 ? 8.432 -1.262 -8.336 1.00 95.88 121 ILE A C 1
ATOM 924 O O . ILE A 1 121 ? 7.393 -0.696 -8.001 1.00 95.88 121 ILE A O 1
ATOM 928 N N . PHE A 1 122 ? 9.421 -0.619 -8.966 1.00 94.94 122 PHE A N 1
ATOM 929 C CA . PHE A 1 122 ? 9.327 0.803 -9.327 1.00 94.94 122 PHE A CA 1
ATOM 930 C C . PHE A 1 122 ? 8.230 1.078 -10.357 1.00 94.94 122 PHE A C 1
ATOM 932 O O . PHE A 1 122 ? 7.643 2.155 -10.357 1.00 94.94 122 PHE A O 1
ATOM 939 N N . SER A 1 123 ? 7.926 0.117 -11.227 1.00 95.38 123 SER A N 1
ATOM 940 C CA . SER A 1 123 ? 6.824 0.240 -12.180 1.00 95.38 123 SER A CA 1
ATOM 941 C C . SER A 1 123 ? 5.468 0.144 -11.484 1.00 95.38 123 SER A C 1
ATOM 943 O O . SER A 1 123 ? 4.541 0.856 -11.865 1.00 95.38 123 SER A O 1
ATOM 945 N N . ILE A 1 124 ? 5.344 -0.699 -10.453 1.00 96.19 124 ILE A N 1
ATOM 946 C CA . ILE A 1 124 ? 4.120 -0.851 -9.655 1.00 96.19 124 ILE A CA 1
ATOM 947 C C . ILE A 1 124 ? 3.912 0.356 -8.731 1.00 96.19 124 ILE A C 1
ATOM 949 O O . ILE A 1 124 ? 2.802 0.890 -8.694 1.00 96.19 124 ILE A O 1
ATOM 953 N N . PHE A 1 125 ? 4.960 0.805 -8.032 1.00 95.94 125 PHE A N 1
ATOM 954 C CA . PHE A 1 125 ? 4.936 1.905 -7.060 1.00 95.94 125 PHE A CA 1
ATOM 955 C C . PHE A 1 125 ? 5.936 3.017 -7.449 1.00 95.94 125 PHE A C 1
ATOM 957 O O . PHE A 1 125 ? 6.981 3.160 -6.820 1.00 95.94 125 PHE A O 1
ATOM 964 N N . PRO A 1 126 ? 5.650 3.833 -8.480 1.00 95.62 126 PRO A N 1
ATOM 965 C CA . PRO A 1 126 ? 6.616 4.796 -9.025 1.00 95.62 126 PRO A CA 1
ATOM 966 C C . PRO A 1 126 ? 6.703 6.115 -8.252 1.00 95.62 126 PRO A C 1
ATOM 968 O O . PRO A 1 126 ? 7.459 7.005 -8.640 1.00 95.62 126 PRO A O 1
ATOM 971 N N . PHE A 1 127 ? 5.874 6.297 -7.227 1.00 95.50 127 PHE A N 1
ATOM 972 C CA . PHE A 1 127 ? 5.810 7.542 -6.476 1.00 95.50 127 PHE A CA 1
ATOM 973 C C . PHE A 1 127 ? 6.751 7.482 -5.281 1.00 95.50 127 PHE A C 1
ATOM 975 O O . PHE A 1 127 ? 6.752 6.498 -4.543 1.00 95.50 127 PHE A O 1
ATOM 982 N N . ASP A 1 128 ? 7.486 8.569 -5.063 1.00 92.12 128 ASP A N 1
ATOM 983 C CA . ASP A 1 128 ? 8.376 8.742 -3.913 1.00 92.12 128 ASP A CA 1
ATOM 984 C C . ASP A 1 128 ? 7.565 9.125 -2.664 1.00 92.12 128 ASP A C 1
ATOM 986 O O . ASP A 1 128 ? 7.631 10.238 -2.143 1.00 92.12 128 ASP A O 1
ATOM 990 N N . ASN A 1 129 ? 6.678 8.215 -2.266 1.00 94.62 129 ASN A N 1
ATOM 991 C CA . ASN A 1 129 ? 5.827 8.369 -1.099 1.00 94.62 129 ASN A CA 1
ATOM 992 C C . ASN A 1 129 ? 6.605 8.019 0.171 1.00 94.62 129 ASN A C 1
ATOM 994 O O . ASN A 1 129 ? 7.277 6.991 0.239 1.00 94.62 129 ASN A O 1
ATOM 998 N N . TYR A 1 130 ? 6.419 8.818 1.215 1.00 94.69 130 TYR A N 1
ATOM 999 C CA . TYR A 1 130 ? 6.949 8.542 2.543 1.00 94.69 130 TYR A CA 1
ATOM 1000 C C . TYR A 1 130 ? 5.916 7.832 3.405 1.00 94.69 130 TYR A C 1
ATOM 1002 O O . TYR A 1 130 ? 4.723 8.144 3.357 1.00 94.69 130 TYR A O 1
ATOM 1010 N N . LEU A 1 131 ? 6.400 6.908 4.232 1.00 96.50 131 LEU A N 1
ATOM 1011 C CA . LEU A 1 131 ? 5.607 6.268 5.268 1.00 96.50 131 LEU A CA 1
ATOM 1012 C C . LEU A 1 131 ? 5.203 7.292 6.332 1.00 96.50 131 LEU A C 1
ATOM 1014 O O . LEU A 1 131 ? 6.041 8.038 6.836 1.00 96.50 131 LEU A O 1
ATOM 1018 N N . VAL A 1 132 ? 3.928 7.290 6.700 1.00 97.31 132 VAL A N 1
ATOM 1019 C CA . VAL A 1 132 ? 3.377 8.139 7.755 1.00 97.31 132 VAL A CA 1
ATOM 1020 C C . VAL A 1 132 ? 2.670 7.265 8.776 1.00 97.31 132 VAL A C 1
ATOM 1022 O O . VAL A 1 132 ? 1.901 6.379 8.410 1.00 97.31 132 VAL A O 1
ATOM 1025 N N . THR A 1 133 ? 2.911 7.535 10.057 1.00 97.81 133 THR A N 1
ATOM 1026 C CA . THR A 1 133 ? 2.216 6.886 11.170 1.00 97.81 133 THR A CA 1
ATOM 1027 C C . THR A 1 133 ? 1.604 7.930 12.095 1.00 97.81 133 THR A C 1
ATOM 1029 O O . THR A 1 133 ? 2.181 8.997 12.305 1.00 97.81 133 THR A O 1
ATOM 1032 N N . PHE A 1 134 ? 0.415 7.646 12.622 1.00 97.38 134 PHE A N 1
ATOM 1033 C CA . PHE A 1 134 ? -0.285 8.522 13.562 1.00 97.38 134 PHE A CA 1
ATOM 1034 C C . PHE A 1 134 ? -1.286 7.732 14.410 1.00 97.38 134 PHE A C 1
ATOM 1036 O O . PHE A 1 134 ? -1.636 6.599 14.081 1.00 97.38 134 PHE A O 1
ATOM 1043 N N . ASP A 1 135 ? -1.740 8.334 15.506 1.00 98.06 135 ASP A N 1
ATOM 1044 C CA . ASP A 1 135 ? -2.826 7.800 16.327 1.00 98.06 135 ASP A CA 1
ATOM 1045 C C . ASP A 1 135 ? -4.164 8.410 15.901 1.00 98.06 135 ASP A C 1
ATOM 1047 O O . ASP A 1 135 ? -4.261 9.618 15.676 1.00 98.06 135 ASP A O 1
ATOM 1051 N N . ILE A 1 136 ? -5.199 7.577 15.806 1.00 98.19 136 ILE A N 1
ATOM 1052 C CA . ILE A 1 136 ? -6.576 7.993 15.524 1.00 98.19 136 ILE A CA 1
ATOM 1053 C C . ILE A 1 136 ? -7.522 7.422 16.581 1.00 98.19 136 ILE A C 1
ATOM 1055 O O . ILE A 1 136 ? -7.441 6.241 16.924 1.00 98.19 136 ILE A O 1
ATOM 1059 N N . LEU A 1 137 ? -8.430 8.254 17.099 1.00 98.62 137 LEU A N 1
ATOM 1060 C CA . LEU A 1 137 ? -9.469 7.804 18.023 1.00 98.62 137 LEU A CA 1
ATOM 1061 C C . LEU A 1 137 ? -10.432 6.862 17.291 1.00 98.62 137 LEU A C 1
ATOM 1063 O O . LEU A 1 137 ? -10.838 7.142 16.162 1.00 98.62 137 LEU A O 1
ATOM 1067 N N . GLY A 1 138 ? -10.843 5.770 17.932 1.00 98.50 138 GLY A N 1
ATOM 1068 C CA . GLY A 1 138 ? -11.722 4.773 17.326 1.00 98.50 138 GLY A CA 1
ATOM 1069 C C . GLY A 1 138 ? -13.029 5.358 16.792 1.00 98.50 138 GLY A C 1
ATOM 1070 O O . GLY A 1 138 ? -13.472 4.970 15.714 1.00 98.50 138 GLY A O 1
ATOM 1071 N N . ALA A 1 139 ? -13.605 6.357 17.468 1.00 98.38 139 ALA A N 1
ATOM 1072 C CA . ALA A 1 139 ? -14.790 7.064 16.979 1.00 98.38 139 ALA A CA 1
ATOM 1073 C C . ALA A 1 139 ? -14.552 7.768 15.626 1.00 98.38 139 ALA A C 1
ATOM 1075 O O . ALA A 1 139 ? -15.414 7.734 14.743 1.00 98.38 139 ALA A O 1
ATOM 1076 N N . ASP A 1 140 ? -13.378 8.376 15.437 1.00 98.31 140 ASP A N 1
ATOM 1077 C CA . ASP A 1 140 ? -13.007 9.034 14.182 1.00 98.31 140 ASP A CA 1
ATOM 1078 C C . ASP A 1 140 ? -12.638 8.015 13.100 1.00 98.31 140 ASP A C 1
ATOM 1080 O O . ASP A 1 140 ? -13.000 8.200 11.936 1.00 98.31 140 ASP A O 1
ATOM 1084 N N . LEU A 1 141 ? -11.989 6.910 13.480 1.00 98.06 141 LEU A N 1
ATOM 1085 C CA . LEU A 1 141 ? -11.681 5.802 12.578 1.00 98.06 141 LEU A CA 1
ATOM 1086 C C . LEU A 1 141 ? -12.953 5.142 12.029 1.00 98.06 141 LEU A C 1
ATOM 1088 O O . LEU A 1 141 ? -13.078 4.955 10.819 1.00 98.06 141 LEU A O 1
ATOM 1092 N N . ASP A 1 142 ? -13.912 4.821 12.898 1.00 97.44 142 ASP A N 1
ATOM 1093 C CA . ASP A 1 142 ? -15.203 4.251 12.505 1.00 97.44 142 ASP A CA 1
ATOM 1094 C C . ASP A 1 142 ? -15.946 5.212 11.566 1.00 97.44 142 ASP A C 1
ATOM 1096 O O . ASP A 1 142 ? -16.366 4.816 10.476 1.00 97.44 142 ASP A O 1
ATOM 1100 N N . LYS A 1 143 ? -16.008 6.506 11.906 1.00 97.12 143 LYS A N 1
ATOM 1101 C CA . LYS A 1 143 ? -16.596 7.534 11.035 1.00 97.12 143 LYS A CA 1
ATOM 1102 C C . LYS A 1 143 ? -15.898 7.616 9.673 1.00 97.12 143 LYS A C 1
ATOM 1104 O O . LYS A 1 143 ? -16.577 7.752 8.651 1.00 97.12 143 LYS A O 1
ATOM 1109 N N . PHE A 1 144 ? -14.570 7.542 9.646 1.00 95.31 144 PHE A N 1
ATOM 1110 C CA . PHE A 1 144 ? -13.766 7.580 8.427 1.00 95.31 144 PHE A CA 1
ATOM 1111 C C . PHE A 1 144 ? -14.062 6.381 7.511 1.00 95.31 144 PHE A C 1
ATOM 1113 O O . PHE A 1 144 ? -14.420 6.568 6.345 1.00 95.31 144 PHE A O 1
ATOM 1120 N N . LEU A 1 145 ? -14.008 5.159 8.045 1.00 95.56 145 LEU A N 1
ATOM 1121 C CA . LEU A 1 145 ? -14.287 3.929 7.297 1.00 95.56 145 LEU A CA 1
ATOM 1122 C C . LEU A 1 145 ? -15.750 3.869 6.821 1.00 95.56 145 LEU A C 1
ATOM 1124 O O . LEU A 1 145 ? -16.012 3.532 5.664 1.00 95.56 145 LEU A O 1
ATOM 1128 N N . ARG A 1 146 ? -16.707 4.294 7.661 1.00 95.12 146 ARG A N 1
ATOM 1129 C CA . ARG A 1 146 ? -18.125 4.443 7.282 1.00 95.12 146 ARG A CA 1
ATOM 1130 C C . ARG A 1 146 ? -18.317 5.403 6.117 1.00 95.12 146 ARG A C 1
ATOM 1132 O O . ARG A 1 146 ? -19.141 5.145 5.244 1.00 95.12 146 ARG A O 1
ATOM 1139 N N . ASN A 1 147 ? -17.581 6.514 6.098 1.00 93.75 147 ASN A N 1
ATOM 1140 C CA . ASN A 1 147 ? -17.682 7.501 5.028 1.00 93.75 147 ASN A CA 1
ATOM 1141 C C . ASN A 1 147 ? -17.168 6.966 3.684 1.00 93.75 147 ASN A C 1
ATOM 1143 O O . ASN A 1 147 ? -17.707 7.323 2.641 1.00 93.75 147 ASN A O 1
ATOM 1147 N N . MET A 1 148 ? -16.147 6.110 3.700 1.00 91.75 148 MET A N 1
ATOM 1148 C CA . MET A 1 148 ? -15.693 5.411 2.496 1.00 91.75 148 MET A CA 1
ATOM 1149 C C . MET A 1 148 ? -16.740 4.397 2.022 1.00 91.75 148 MET A C 1
ATOM 1151 O O . MET A 1 148 ? -17.188 4.453 0.875 1.00 91.75 148 MET A O 1
ATOM 1155 N N . ALA A 1 149 ? -17.219 3.538 2.926 1.00 92.00 149 ALA A N 1
ATOM 1156 C CA . ALA A 1 149 ? -18.239 2.539 2.609 1.00 92.00 149 ALA A CA 1
ATOM 1157 C C . ALA A 1 149 ? -19.535 3.165 2.059 1.00 92.00 149 ALA A C 1
ATOM 1159 O O . ALA A 1 149 ? -20.105 2.654 1.098 1.00 92.00 149 ALA A O 1
ATOM 1160 N N . SER A 1 150 ? -19.962 4.324 2.576 1.00 90.62 150 SER A N 1
ATOM 1161 C CA . SER A 1 150 ? -21.155 5.027 2.076 1.00 90.62 150 SER A CA 1
ATOM 1162 C C . SER A 1 150 ? -21.001 5.605 0.665 1.00 90.62 150 SER A C 1
ATOM 1164 O O . SER A 1 150 ? -21.996 5.966 0.039 1.00 90.62 150 SER A O 1
ATOM 1166 N N . ARG A 1 151 ? -19.774 5.668 0.132 1.00 89.88 151 ARG A N 1
ATOM 1167 C CA . ARG A 1 151 ? -19.480 6.002 -1.273 1.00 89.88 151 ARG A CA 1
ATOM 1168 C C . ARG A 1 151 ? -19.370 4.753 -2.157 1.00 89.88 151 ARG A C 1
ATOM 1170 O O . ARG A 1 151 ? -19.083 4.884 -3.345 1.00 89.88 151 ARG A O 1
ATOM 1177 N N . GLY A 1 152 ? -19.575 3.563 -1.588 1.00 87.19 152 GLY A N 1
ATOM 1178 C CA . GLY A 1 152 ? -19.443 2.271 -2.263 1.00 87.19 152 GLY A CA 1
ATOM 1179 C C . GLY A 1 152 ? -18.005 1.921 -2.637 1.00 87.19 152 GLY A C 1
ATOM 1180 O O . GLY A 1 152 ? -17.777 1.124 -3.545 1.00 87.19 152 GLY A O 1
ATOM 1181 N N . ARG A 1 153 ? -17.022 2.551 -1.983 1.00 87.44 153 ARG A N 1
ATOM 1182 C CA . ARG A 1 153 ? -15.604 2.355 -2.278 1.00 87.44 153 ARG A CA 1
ATOM 1183 C C . ARG A 1 153 ? -14.761 2.495 -1.020 1.00 87.44 153 ARG A C 1
ATOM 1185 O O . ARG A 1 153 ? -14.743 3.552 -0.401 1.00 87.44 153 ARG A O 1
ATOM 1192 N N . VAL A 1 154 ? -13.993 1.454 -0.729 1.00 92.25 154 VAL A N 1
ATOM 1193 C CA . VAL A 1 154 ? -12.870 1.482 0.214 1.00 92.25 154 VAL A CA 1
ATOM 1194 C C . VAL A 1 154 ? -11.553 1.543 -0.557 1.00 92.25 154 VAL A C 1
ATOM 1196 O O . VAL A 1 154 ? -11.536 1.305 -1.766 1.00 92.25 154 VAL A O 1
ATOM 1199 N N . GLU A 1 155 ? -10.473 1.920 0.119 1.00 94.06 155 GLU A N 1
ATOM 1200 C CA . GLU A 1 155 ? -9.107 1.815 -0.407 1.00 94.06 155 GLU A CA 1
ATOM 1201 C C . GLU A 1 155 ? -8.464 0.487 0.040 1.00 94.06 155 GLU A C 1
ATOM 1203 O O . GLU A 1 155 ? -9.125 -0.328 0.684 1.00 94.06 155 GLU A O 1
ATOM 1208 N N . ALA A 1 156 ? -7.201 0.233 -0.316 1.00 95.50 156 ALA A N 1
ATOM 1209 C CA . ALA A 1 156 ? -6.511 -0.974 0.132 1.00 95.50 156 ALA A CA 1
ATOM 1210 C C . ALA A 1 156 ? -6.241 -0.878 1.639 1.00 95.50 156 ALA A C 1
ATOM 1212 O O . ALA A 1 156 ? -5.695 0.129 2.099 1.00 95.50 156 ALA A O 1
ATOM 1213 N N . LEU A 1 157 ? -6.615 -1.911 2.395 1.00 96.88 157 LEU A N 1
ATOM 1214 C CA . LEU A 1 157 ?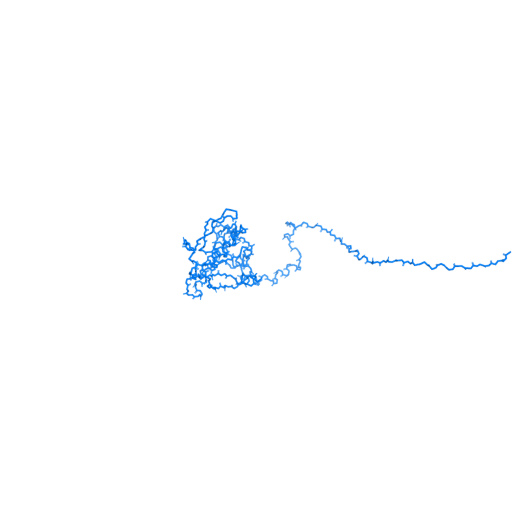 -6.571 -1.934 3.858 1.00 96.88 157 LEU A CA 1
ATOM 1215 C C . LEU A 1 157 ? -5.784 -3.147 4.372 1.00 96.88 157 LEU A C 1
ATOM 1217 O O . LEU A 1 157 ? -5.927 -4.246 3.848 1.00 96.88 157 LEU A O 1
ATOM 1221 N N . SER A 1 158 ? -4.990 -2.953 5.427 1.00 98.06 158 SER A N 1
ATOM 1222 C CA . SER A 1 158 ? -4.334 -4.030 6.180 1.00 98.06 158 SER A CA 1
ATOM 1223 C C . SER A 1 158 ? -4.938 -4.128 7.573 1.00 98.06 158 SER A C 1
ATOM 1225 O O . SER A 1 158 ? -5.063 -3.115 8.264 1.00 98.06 158 SER A O 1
ATOM 1227 N N . ASN A 1 159 ? -5.256 -5.353 7.998 1.00 98.00 159 ASN A N 1
ATOM 1228 C CA . ASN A 1 159 ? -5.832 -5.668 9.309 1.00 98.00 159 ASN A CA 1
ATOM 1229 C C . ASN A 1 159 ? -7.195 -4.995 9.591 1.00 98.00 159 ASN A C 1
ATOM 1231 O O . ASN A 1 159 ? -7.578 -4.820 10.748 1.00 98.00 159 ASN A O 1
ATOM 1235 N N . VAL A 1 160 ? -7.936 -4.641 8.538 1.00 97.62 160 VAL A N 1
ATOM 1236 C CA . VAL A 1 160 ? -9.297 -4.091 8.607 1.00 97.62 160 VAL A CA 1
ATOM 1237 C C . VAL A 1 160 ? -10.196 -4.913 7.698 1.00 97.62 160 VAL A C 1
ATOM 1239 O O . VAL A 1 160 ? -9.816 -5.210 6.569 1.00 97.62 160 VAL A O 1
ATOM 1242 N N . GLN A 1 161 ? -11.397 -5.237 8.164 1.00 96.12 161 GLN A N 1
ATOM 1243 C CA . GLN A 1 161 ? -12.448 -5.809 7.330 1.00 96.12 161 GLN A CA 1
ATOM 1244 C C . GLN A 1 161 ? -13.627 -4.843 7.293 1.00 96.12 161 GLN A C 1
ATOM 1246 O O . GLN A 1 161 ? -14.114 -4.408 8.335 1.00 96.12 161 GLN A O 1
ATOM 1251 N N . VAL A 1 162 ? -14.088 -4.519 6.086 1.00 95.38 162 VAL A N 1
ATOM 1252 C CA . VAL A 1 162 ? -15.279 -3.699 5.852 1.00 95.38 162 VAL A CA 1
ATOM 1253 C C . VAL A 1 162 ? -16.227 -4.506 4.976 1.00 95.38 162 VAL A C 1
ATOM 1255 O O . VAL A 1 162 ? -15.881 -4.849 3.849 1.00 95.38 162 VAL A O 1
ATOM 1258 N N . VAL A 1 163 ? -17.420 -4.803 5.484 1.00 94.38 163 VAL A N 1
ATOM 1259 C CA . VAL A 1 163 ? -18.456 -5.538 4.748 1.00 94.38 163 VAL A CA 1
ATOM 1260 C C . VAL A 1 163 ? -19.581 -4.574 4.406 1.00 94.38 163 VAL A C 1
ATOM 1262 O O . VAL A 1 163 ? -20.133 -3.930 5.297 1.00 94.38 163 VAL A O 1
ATOM 1265 N N . PHE A 1 164 ? -19.902 -4.440 3.121 1.00 91.31 164 PHE A N 1
ATOM 1266 C CA . PHE A 1 164 ? -20.965 -3.561 2.643 1.00 91.31 164 PHE A CA 1
ATOM 1267 C C . PHE A 1 164 ? -21.621 -4.100 1.365 1.00 91.31 164 PHE A C 1
ATOM 1269 O O . PHE A 1 164 ? -20.954 -4.701 0.525 1.00 91.31 164 PHE A O 1
ATOM 1276 N N . ASP A 1 165 ? -22.917 -3.833 1.208 1.00 88.94 165 ASP A N 1
ATOM 1277 C CA . ASP A 1 165 ? -23.705 -4.121 0.007 1.00 88.94 165 ASP A CA 1
ATOM 1278 C C . ASP A 1 165 ? -24.064 -2.814 -0.714 1.00 88.94 165 ASP A C 1
ATOM 1280 O O . ASP A 1 165 ? -24.933 -2.045 -0.284 1.00 88.94 165 ASP A O 1
ATOM 1284 N N . GLY A 1 166 ? -23.342 -2.524 -1.798 1.00 86.00 166 GLY A N 1
ATOM 1285 C CA . GLY A 1 166 ? -23.457 -1.277 -2.550 1.00 86.00 166 GLY A CA 1
ATOM 1286 C C . GLY A 1 166 ? -23.048 -0.066 -1.711 1.00 86.00 166 GLY A C 1
ATOM 1287 O O . GLY A 1 166 ? -21.883 0.310 -1.694 1.00 86.00 166 GLY A O 1
ATOM 1288 N N . TYR A 1 167 ? -24.012 0.533 -1.012 1.00 87.62 167 TYR A N 1
ATOM 1289 C CA . TYR A 1 167 ? -23.810 1.668 -0.099 1.00 87.62 167 TYR A CA 1
ATOM 1290 C C . TYR A 1 167 ? -24.201 1.348 1.351 1.00 87.62 167 TYR A C 1
ATOM 1292 O O . TYR A 1 167 ? -24.042 2.189 2.238 1.00 87.62 167 TYR A O 1
ATOM 1300 N N . ASN A 1 168 ? -24.738 0.151 1.596 1.00 87.62 168 ASN A N 1
ATOM 1301 C CA . ASN A 1 168 ? -25.189 -0.284 2.908 1.00 87.62 168 ASN A CA 1
ATOM 1302 C C . ASN A 1 168 ? -24.032 -0.952 3.638 1.00 87.62 168 ASN A C 1
ATOM 1304 O O . ASN A 1 168 ? -23.622 -2.049 3.276 1.00 87.62 168 ASN A O 1
ATOM 1308 N N . LEU A 1 169 ? -23.507 -0.301 4.669 1.00 92.06 169 LEU A N 1
ATOM 1309 C CA . LEU A 1 169 ? -22.490 -0.902 5.521 1.00 92.06 169 LEU A CA 1
ATOM 1310 C C . LEU A 1 169 ? -23.113 -1.947 6.457 1.00 92.06 169 LEU A C 1
ATOM 1312 O O . LEU A 1 169 ? -24.036 -1.629 7.205 1.00 92.06 169 LEU A O 1
ATOM 1316 N N . GLU A 1 170 ? -22.547 -3.150 6.467 1.00 93.94 170 GLU A N 1
ATOM 1317 C CA . GLU A 1 170 ? -22.931 -4.243 7.361 1.00 93.94 170 GLU A CA 1
ATOM 1318 C C . GLU A 1 170 ? -22.036 -4.299 8.604 1.00 93.94 170 GLU A C 1
ATOM 1320 O O . GLU A 1 170 ? -22.539 -4.327 9.728 1.00 93.94 170 GLU A O 1
ATOM 1325 N N . SER A 1 171 ? -20.710 -4.287 8.430 1.00 95.62 171 SER A N 1
ATOM 1326 C CA . SER A 1 171 ? -19.767 -4.378 9.550 1.00 95.62 171 SER A CA 1
ATOM 1327 C C . SER A 1 171 ? -18.399 -3.768 9.246 1.00 95.62 171 SER A C 1
ATOM 1329 O O . SER A 1 171 ? -17.978 -3.658 8.093 1.00 95.62 171 SER A O 1
ATOM 1331 N N . ILE A 1 172 ? -17.710 -3.355 10.314 1.00 97.31 172 ILE A N 1
ATOM 1332 C CA . ILE A 1 172 ? -16.318 -2.899 10.294 1.00 97.31 172 ILE A CA 1
ATOM 1333 C C . ILE A 1 172 ? -15.597 -3.548 11.474 1.00 97.31 172 ILE A C 1
ATOM 1335 O O . ILE A 1 172 ? -16.068 -3.443 12.608 1.00 97.31 172 ILE A O 1
ATOM 1339 N N . THR A 1 173 ? -14.453 -4.178 11.219 1.00 98.31 173 THR A N 1
ATOM 1340 C CA . THR A 1 173 ? -13.567 -4.702 12.266 1.00 98.31 173 THR A CA 1
ATOM 1341 C C . THR A 1 173 ? -12.118 -4.308 12.013 1.00 98.31 173 THR A C 1
ATOM 1343 O O . THR A 1 173 ? -11.700 -4.118 10.870 1.00 98.31 173 THR A O 1
ATOM 1346 N N . VAL A 1 174 ? -11.343 -4.191 13.092 1.00 98.38 174 VAL A N 1
ATOM 1347 C CA . VAL A 1 174 ? -9.890 -3.981 13.065 1.00 98.38 174 VAL A CA 1
ATOM 1348 C C . VAL A 1 174 ? -9.250 -5.088 13.891 1.00 98.38 174 VAL A C 1
ATOM 1350 O O . VAL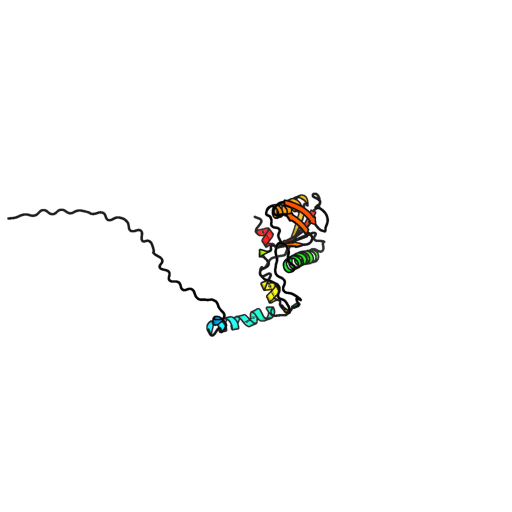 A 1 174 ? -9.559 -5.248 15.070 1.00 98.38 174 VAL A O 1
ATOM 1353 N N . GLY A 1 175 ? -8.384 -5.895 13.278 1.00 96.81 175 GLY A N 1
ATOM 1354 C CA . GLY A 1 175 ? -7.830 -7.085 13.929 1.00 96.81 175 GLY A CA 1
ATOM 1355 C C . GLY A 1 175 ? -8.870 -8.149 14.283 1.00 96.81 175 GLY A C 1
ATOM 1356 O O . GLY A 1 175 ? -8.648 -8.914 15.215 1.00 96.81 175 GLY A O 1
ATOM 1357 N N . GLY A 1 176 ? -10.000 -8.179 13.570 1.00 97.69 176 GLY A N 1
ATOM 1358 C CA . GLY A 1 176 ? -11.108 -9.107 13.815 1.00 97.69 176 GLY A CA 1
ATOM 1359 C C . GLY A 1 176 ? -12.098 -8.659 14.893 1.00 97.69 176 GLY A C 1
ATOM 1360 O O . GLY A 1 176 ? -13.157 -9.265 15.013 1.00 97.69 176 GLY A O 1
ATOM 1361 N N . GLU A 1 177 ? -11.809 -7.578 15.618 1.00 97.94 177 GLU A N 1
ATOM 1362 C CA . GLU A 1 177 ? -12.680 -7.047 16.669 1.00 97.94 177 GLU A CA 1
ATOM 1363 C C . GLU A 1 177 ? -13.427 -5.788 16.197 1.00 97.94 177 GLU A C 1
ATOM 1365 O O . GLU A 1 177 ? -12.893 -5.023 15.381 1.00 97.94 177 GLU A O 1
ATOM 1370 N N . PRO A 1 178 ? -14.649 -5.525 16.699 1.00 98.06 178 PRO A N 1
ATOM 1371 C CA . PRO A 1 178 ? -15.318 -4.244 16.498 1.00 98.06 178 PRO A CA 1
ATOM 1372 C C . PRO A 1 178 ? -14.448 -3.068 16.958 1.00 98.06 178 PRO A C 1
ATOM 1374 O O . PRO A 1 178 ? -13.661 -3.184 17.899 1.00 98.06 178 PRO A O 1
ATOM 1377 N N . ILE A 1 179 ? -14.607 -1.914 16.309 1.00 98.31 179 ILE A N 1
ATOM 1378 C CA . ILE A 1 179 ? -13.887 -0.700 16.704 1.00 98.31 179 ILE A CA 1
ATOM 1379 C C . ILE A 1 179 ? -14.396 -0.225 18.069 1.00 98.31 179 ILE A C 1
ATOM 1381 O O . ILE A 1 179 ? -15.588 0.030 18.240 1.00 98.31 179 ILE A O 1
ATOM 1385 N N . ASP A 1 180 ? -13.480 -0.075 19.023 1.00 98.31 180 ASP A N 1
ATOM 1386 C CA . ASP A 1 180 ? -13.730 0.565 20.309 1.00 98.31 180 ASP A CA 1
ATOM 1387 C C . ASP A 1 180 ? -13.630 2.090 20.127 1.00 98.31 180 ASP A C 1
ATOM 1389 O O . ASP A 1 180 ? -12.545 2.588 19.813 1.00 98.31 180 ASP A O 1
ATOM 1393 N N . PRO A 1 181 ? -14.726 2.850 20.308 1.00 98.00 181 PRO A N 1
ATOM 1394 C CA . PRO A 1 181 ? -14.743 4.282 20.036 1.00 98.00 181 PRO A CA 1
ATOM 1395 C C . PRO A 1 181 ? -13.834 5.105 20.960 1.00 98.00 181 PRO A C 1
ATOM 1397 O O . PRO A 1 181 ? -13.467 6.218 20.584 1.00 98.00 181 PRO A O 1
ATOM 1400 N N . GLU A 1 182 ? -13.469 4.589 22.136 1.00 98.38 182 GLU A N 1
ATOM 1401 C CA . GLU A 1 182 ? -12.665 5.306 23.137 1.00 98.38 182 GLU A CA 1
ATOM 1402 C C . GLU A 1 182 ? -11.165 4.983 23.041 1.00 98.38 182 GLU A C 1
ATOM 1404 O O . GLU A 1 182 ? -10.330 5.663 23.642 1.00 98.38 182 GLU A O 1
ATOM 1409 N N . ARG A 1 183 ? -10.800 3.961 22.261 1.00 98.06 183 ARG A N 1
ATOM 1410 C CA . ARG A 1 183 ? -9.417 3.520 22.079 1.00 98.06 183 ARG A CA 1
ATOM 1411 C C . ARG A 1 183 ? -8.712 4.316 20.974 1.00 98.06 183 ARG A C 1
ATOM 1413 O O . ARG A 1 183 ? -9.288 4.580 19.924 1.00 98.06 183 ARG A O 1
ATOM 1420 N N . ASN A 1 184 ? -7.428 4.625 21.170 1.00 98.25 184 ASN A N 1
ATOM 1421 C CA . ASN A 1 184 ? -6.553 5.088 20.087 1.00 98.25 184 ASN A CA 1
ATOM 1422 C C . ASN A 1 184 ? -5.984 3.902 19.295 1.00 98.25 184 ASN A C 1
ATOM 1424 O O . ASN A 1 184 ? -5.508 2.926 19.884 1.00 98.25 184 ASN A O 1
ATOM 1428 N N . TYR A 1 185 ? -6.017 4.018 17.971 1.00 98.62 185 TYR A N 1
ATOM 1429 C CA . TYR A 1 185 ? -5.484 3.045 17.025 1.00 98.62 185 TYR A CA 1
ATOM 1430 C C . TYR A 1 185 ? -4.255 3.613 16.326 1.00 98.62 185 TYR A C 1
ATOM 1432 O O . TYR A 1 185 ? -4.301 4.731 15.806 1.00 98.62 185 TYR A O 1
ATOM 1440 N N . LYS A 1 186 ? -3.178 2.826 16.262 1.00 98.62 186 LYS A N 1
ATOM 1441 C CA . LYS A 1 186 ? -1.981 3.197 15.506 1.00 98.62 186 LYS A CA 1
ATOM 1442 C C . LYS A 1 186 ? -2.204 2.917 14.020 1.00 98.62 186 LYS A C 1
ATOM 1444 O O . LYS A 1 186 ? -2.338 1.761 13.622 1.00 98.62 186 LYS A O 1
ATOM 1449 N N . PHE A 1 187 ? -2.231 3.968 13.207 1.00 98.56 187 PHE A N 1
ATOM 1450 C CA . PHE A 1 187 ? -2.519 3.926 11.774 1.00 98.56 187 PHE A CA 1
ATOM 1451 C C . PHE A 1 187 ? -1.248 4.174 10.956 1.00 98.56 187 PHE A C 1
ATOM 1453 O O . PHE A 1 187 ? -0.514 5.119 11.245 1.00 98.56 187 PHE A O 1
ATOM 1460 N N . ALA A 1 188 ? -1.013 3.379 9.908 1.00 98.50 188 ALA A N 1
ATOM 1461 C CA . ALA A 1 188 ? 0.039 3.621 8.917 1.00 98.50 188 ALA A CA 1
ATOM 1462 C C . ALA A 1 188 ? -0.522 3.934 7.519 1.00 98.50 188 ALA A C 1
ATOM 1464 O O . ALA A 1 188 ? -1.491 3.335 7.057 1.00 98.50 188 ALA A O 1
ATOM 1465 N N . THR A 1 189 ? 0.098 4.883 6.825 1.00 97.75 189 THR A N 1
ATOM 1466 C CA . THR A 1 189 ? -0.293 5.320 5.479 1.00 97.75 189 THR A CA 1
ATOM 1467 C C . THR A 1 189 ? 0.899 5.899 4.723 1.00 97.75 189 THR A C 1
ATOM 1469 O O . THR A 1 189 ? 2.039 5.820 5.176 1.00 97.75 189 THR A O 1
ATOM 1472 N N . ILE A 1 190 ? 0.629 6.512 3.575 1.00 96.94 190 ILE A N 1
ATOM 1473 C CA . ILE A 1 190 ? 1.576 7.313 2.805 1.00 96.94 190 ILE A CA 1
ATOM 1474 C C . ILE A 1 190 ? 1.245 8.808 2.878 1.00 96.94 190 ILE A C 1
ATOM 1476 O O . ILE A 1 190 ? 0.077 9.196 2.958 1.00 96.94 190 ILE A O 1
ATOM 1480 N N . ASN A 1 191 ? 2.265 9.662 2.786 1.00 95.19 191 ASN A N 1
ATOM 1481 C CA . ASN A 1 191 ? 2.115 11.121 2.870 1.00 95.19 191 ASN A CA 1
ATOM 1482 C C . ASN A 1 191 ? 1.158 11.707 1.820 1.00 95.19 191 ASN A C 1
ATOM 1484 O O . ASN A 1 191 ? 0.419 12.634 2.134 1.00 95.19 191 ASN A O 1
ATOM 1488 N N . PHE A 1 192 ? 1.088 11.128 0.615 1.00 94.62 192 PHE A N 1
ATOM 1489 C CA . PHE A 1 192 ? 0.148 11.566 -0.422 1.00 94.62 192 PHE A CA 1
ATOM 1490 C C . PHE A 1 192 ? -1.303 11.650 0.082 1.00 94.62 192 PHE A C 1
ATOM 1492 O O . PHE A 1 192 ? -2.028 12.577 -0.277 1.00 94.62 192 PHE A O 1
ATOM 1499 N N . LEU A 1 193 ? -1.723 10.714 0.940 1.00 91.81 193 LEU A N 1
ATOM 1500 C CA . LEU A 1 193 ? -3.081 10.671 1.492 1.00 91.81 193 LEU A CA 1
ATOM 1501 C C . LEU A 1 193 ? -3.298 11.634 2.662 1.00 91.81 193 LEU A C 1
ATOM 1503 O O . LEU A 1 193 ? -4.442 11.881 3.028 1.00 91.81 193 LEU A O 1
ATOM 1507 N N . MET A 1 194 ? -2.225 12.192 3.217 1.00 86.69 194 MET A N 1
ATOM 1508 C CA . MET A 1 194 ? -2.284 13.227 4.248 1.00 86.69 194 MET A CA 1
ATOM 1509 C C . MET A 1 194 ? -2.306 14.621 3.622 1.00 86.69 194 MET A C 1
ATOM 1511 O O . MET A 1 194 ? -3.107 15.461 4.018 1.00 86.69 194 MET A O 1
ATOM 1515 N N . ASP A 1 195 ? -1.476 14.842 2.600 1.00 80.44 195 ASP A N 1
ATOM 1516 C CA . ASP A 1 195 ? -1.323 16.148 1.948 1.00 80.44 195 ASP A CA 1
ATOM 1517 C C . ASP A 1 195 ? -2.543 16.527 1.095 1.00 80.44 195 ASP A C 1
ATOM 1519 O O . ASP A 1 195 ? -2.856 17.703 0.921 1.00 80.44 195 ASP A O 1
ATOM 1523 N N . THR A 1 196 ? -3.245 15.529 0.552 1.00 59.84 196 THR A N 1
ATOM 1524 C CA . THR A 1 196 ? -4.435 15.730 -0.293 1.00 59.84 196 THR A CA 1
ATOM 1525 C C . THR A 1 196 ? -5.753 15.706 0.481 1.00 59.84 196 THR A C 1
ATOM 1527 O O . THR A 1 196 ? -6.805 15.922 -0.115 1.00 59.84 196 THR A O 1
ATOM 1530 N N . ALA A 1 197 ? -5.717 15.483 1.798 1.00 54.22 197 ALA A N 1
ATOM 1531 C CA . ALA A 1 197 ? -6.895 15.511 2.667 1.00 54.22 197 ALA A CA 1
ATOM 1532 C C . ALA A 1 197 ? -7.325 16.939 3.088 1.00 54.22 197 ALA A C 1
ATOM 1534 O O . ALA A 1 197 ? -8.098 17.084 4.038 1.00 54.22 197 ALA A O 1
ATOM 1535 N N . GLY A 1 198 ? -6.822 17.973 2.398 1.00 34.44 198 GLY A N 1
ATOM 1536 C CA . GLY A 1 198 ? -7.147 19.393 2.599 1.00 34.44 198 GLY A CA 1
ATOM 1537 C C . GLY A 1 198 ? -8.328 19.892 1.776 1.00 34.44 198 GLY A C 1
ATOM 1538 O O . GLY A 1 198 ? -8.444 19.498 0.594 1.00 34.44 198 GLY A O 1
#